Protein AF-A0A518BJ92-F1 (afdb_monomer)

Solvent-accessible surface area (backbone atoms only — not comparable to full-atom values): 14237 Å² total; per-residue (Å²): 137,79,74,89,70,70,73,64,66,71,54,59,77,59,56,62,75,70,65,82,46,75,52,49,35,66,37,44,8,54,35,53,33,37,64,35,43,52,36,19,54,52,17,38,69,71,72,42,87,87,66,78,50,65,40,47,53,65,71,42,55,83,40,56,87,47,55,97,45,33,69,60,51,52,53,52,46,46,53,51,50,33,53,54,17,47,53,53,30,32,76,74,60,76,56,58,63,70,60,50,51,49,31,53,51,52,2,51,54,43,21,69,46,46,59,61,50,49,48,53,55,34,46,77,72,76,40,76,79,63,91,67,65,66,54,72,77,46,77,89,51,83,74,50,72,45,55,39,24,34,44,18,8,36,29,26,33,39,37,49,45,29,53,63,41,36,21,48,51,42,24,52,52,43,24,48,54,40,36,71,74,69,44,56,65,68,59,17,47,55,54,9,50,55,50,9,43,54,48,20,7,48,52,51,22,42,58,51,19,26,90,67,25,48,92,75,76,40,88,42,41,81,89,47,71,64,56,38,51,51,34,28,53,51,28,41,56,42,42,52,39,28,76,75,40,10,58,18,24,30,17,38,14,44,7,47,33,44,33,38,39,60,76,60,68,34,73,72,65,77,64,57,134

Sequence (273 aa):
MTPLFSVLADDDEFEEEYDERPSASIALGLLATVPLLLCYEAAVGTAGSRSRNIAEVVLSAPFTILAPHEHLLRVLLWMAVAVAAAVAAHRRLGHLGPPLMRVGVEGAIGALVLGPALILAASLFGTAAPALPLNEWYPDRAPDLAAVGFLAGGGAYEELVFRLGGFSLVFLVVRHLISFFGAPLVAARWVAEVAATVGSAVLFAAFHFELATRWLGWRGDAFDAGRFFWYVLAGLLLCALFRWRGLGVAAWTHGLFNAAMILGAGPGVLRGH

Radius of gyration: 19.83 Å; Cα contacts (8 Å, |Δi|>4): 347; chains: 1; bounding box: 58×50×48 Å

Foldseek 3Di:
DPDPPPVPVVVVVVVVVQPPALLADQLLLLLLLLVLLVLQLVLCVVVDVPDDQLLRLVVLVVVVVVVVCSSVVSNVVSVVSNVVSCVVSCVVPVDNPVSSVVLLVLLLVLLVVLQVQLQVVQVVVVHGQDDDCLCVVPVPDQDDSSSLSNQLSSLLSLLCCLQVNQLVVQLVVQLVVCVVVPDDSVVSNVVSNVRSLQRSQLVQLLSQACVNCVVSVDHHDHDDPSSSVSSSSSSNSLNVCCSVRNNSSSSSSRSVNSSCVSNPVHVVVVVDD

Secondary structure (DSSP, 8-state):
---TTSSSTTTHHHHGGGSS-GGG-HHHHHHHHHHHHHHHHHHHHHH-TT---HHHHHHHGGGGGGGGGHHHHHHHHHHHHHHHHHHHHHHHHS-SHHHHHHHHHHHHHHHHHHHHHHHHHHHHTT-PPPPPTTTTTSTTSPPPHHHHHHHHHHHHHHIIIIIIIIIHHHHHHHHHHHHHTT--HHHHHHHHHHHHHHHHHHHHHHTTBHHHHGGGT---BPP-HHHHHHHHHHHHHHHHHHHHH-HHHHHHHHHHHHHHHHTT-SHHHHT--

Nearest PDB structures (foldseek):
  8j9j-assembly1_AN  TM=2.507E-01  e=3.687E-01  Euglena gracilis
  7vg4-assembly3_E  TM=2.612E-01  e=3.795E+00  Methylorubrum extorquens AM1

Structure (mmCIF, N/CA/C/O backbone):
data_AF-A0A518BJ92-F1
#
_entry.id   AF-A0A518BJ92-F1
#
loop_
_atom_site.group_PDB
_atom_site.id
_atom_site.type_symbol
_atom_site.label_atom_id
_atom_site.label_alt_id
_atom_site.label_comp_id
_atom_site.label_asym_id
_atom_site.label_entity_id
_atom_site.label_seq_id
_atom_site.pdbx_PDB_ins_code
_atom_site.Cartn_x
_atom_site.Cartn_y
_atom_site.Cartn_z
_atom_site.occupancy
_atom_site.B_iso_or_equiv
_atom_site.auth_seq_id
_atom_site.auth_comp_id
_atom_site.auth_asym_id
_atom_site.auth_atom_id
_atom_site.pdbx_PDB_model_num
ATOM 1 N N . MET A 1 1 ? -39.616 7.034 24.872 1.00 39.28 1 MET A N 1
ATOM 2 C CA . MET A 1 1 ? -38.402 7.830 24.601 1.00 39.28 1 MET A CA 1
ATOM 3 C C . MET A 1 1 ? -37.261 7.182 25.359 1.00 39.28 1 MET A C 1
ATOM 5 O O . MET A 1 1 ? -37.105 7.417 26.548 1.00 39.28 1 MET A O 1
ATOM 9 N N . THR A 1 2 ? -36.567 6.264 24.700 1.00 40.34 2 THR A N 1
ATOM 10 C CA . THR A 1 2 ? -35.408 5.539 25.239 1.00 40.34 2 THR A CA 1
ATOM 11 C C . THR A 1 2 ? -34.186 6.451 25.082 1.00 40.34 2 THR A C 1
ATOM 13 O O . THR A 1 2 ? -34.057 7.057 24.015 1.00 40.34 2 THR A O 1
ATOM 16 N N . PRO A 1 3 ? -33.342 6.652 26.107 1.00 44.97 3 PRO A N 1
ATOM 17 C CA . PRO A 1 3 ? -32.313 7.680 26.045 1.00 44.97 3 PRO A CA 1
ATOM 18 C C . PRO A 1 3 ? -31.209 7.274 25.065 1.00 44.97 3 PRO A C 1
ATOM 20 O O . PRO A 1 3 ? -30.649 6.186 25.147 1.00 44.97 3 PRO A O 1
ATOM 23 N N . LEU A 1 4 ? -30.878 8.203 24.168 1.00 43.22 4 LEU A N 1
ATOM 24 C CA . LEU A 1 4 ? -29.861 8.129 23.112 1.00 43.22 4 LEU A CA 1
ATOM 25 C C . LEU A 1 4 ? -28.408 7.972 23.630 1.00 43.22 4 LEU A C 1
ATOM 27 O O . LEU A 1 4 ? -27.468 8.062 22.851 1.00 43.22 4 LEU A O 1
ATOM 31 N N . PHE A 1 5 ? -28.215 7.781 24.938 1.00 38.47 5 PHE A N 1
ATOM 32 C CA . PHE A 1 5 ? -26.913 7.823 25.610 1.00 38.47 5 PHE A CA 1
ATOM 33 C C . PHE A 1 5 ? -26.282 6.447 25.865 1.00 38.47 5 PHE A C 1
ATOM 35 O O . PHE A 1 5 ? -25.119 6.397 26.242 1.00 38.47 5 PHE A O 1
ATOM 42 N N . SER A 1 6 ? -26.986 5.331 25.631 1.00 40.84 6 SER A N 1
ATOM 43 C CA . SER A 1 6 ? -26.416 3.988 25.857 1.00 40.84 6 SER A CA 1
ATOM 44 C C . SER A 1 6 ? -25.663 3.406 24.657 1.00 40.84 6 SER A C 1
ATOM 46 O O . SER A 1 6 ? -25.144 2.304 24.758 1.00 40.84 6 SER A O 1
ATOM 48 N N . VAL A 1 7 ? -25.628 4.101 23.515 1.00 45.03 7 VAL A N 1
ATOM 49 C CA . VAL A 1 7 ? -24.952 3.621 22.291 1.00 45.03 7 VAL A CA 1
ATOM 50 C C . VAL A 1 7 ? -23.464 3.994 22.274 1.00 45.03 7 VAL A C 1
ATOM 52 O O . VAL A 1 7 ? -22.703 3.396 21.530 1.00 45.03 7 VAL A O 1
ATOM 55 N N . LEU A 1 8 ? -23.036 4.947 23.108 1.00 43.22 8 LEU A N 1
ATOM 56 C CA . LEU A 1 8 ? -21.641 5.404 23.160 1.00 43.22 8 LEU A CA 1
ATOM 57 C C . LEU A 1 8 ? -20.779 4.638 24.174 1.00 43.22 8 LEU A C 1
ATOM 59 O O . LEU A 1 8 ? -19.566 4.671 24.058 1.00 43.22 8 LEU A O 1
ATOM 63 N N . ALA A 1 9 ? -21.382 3.949 25.147 1.00 42.03 9 ALA A N 1
ATOM 64 C CA . ALA A 1 9 ? -20.634 3.254 26.200 1.00 42.03 9 ALA A CA 1
ATOM 65 C C . ALA A 1 9 ? -20.077 1.884 25.761 1.00 42.03 9 ALA A C 1
ATOM 67 O O . ALA A 1 9 ? -19.136 1.393 26.366 1.00 42.03 9 ALA A O 1
ATOM 68 N N . ASP A 1 10 ? -20.639 1.289 24.705 1.00 43.78 10 ASP A N 1
ATOM 69 C CA . ASP A 1 10 ? -20.224 -0.021 24.168 1.00 43.78 10 ASP A CA 1
ATOM 70 C C . ASP A 1 10 ? -19.059 0.088 23.161 1.00 43.78 10 ASP A C 1
ATOM 72 O O . ASP A 1 10 ? -18.523 -0.923 22.707 1.00 43.78 10 ASP A O 1
ATOM 76 N N . ASP A 1 11 ? -18.685 1.311 22.767 1.00 48.84 11 ASP A N 1
ATOM 77 C CA . ASP A 1 11 ? -17.568 1.553 21.849 1.00 48.84 11 ASP A CA 1
ATOM 78 C C . ASP A 1 11 ? -16.213 1.620 22.589 1.00 48.84 11 ASP A C 1
ATOM 80 O O . ASP A 1 11 ? -15.203 1.232 22.004 1.00 48.84 11 ASP A O 1
ATOM 84 N N . ASP A 1 12 ? -16.190 2.002 23.873 1.00 43.94 12 ASP A N 1
ATOM 85 C CA . ASP A 1 12 ? -14.949 2.184 24.648 1.00 43.94 12 ASP A CA 1
ATOM 86 C C . ASP A 1 12 ? -14.273 0.849 25.038 1.00 43.94 12 ASP A C 1
ATOM 88 O O . ASP A 1 12 ? -13.051 0.738 24.954 1.00 43.94 12 ASP A O 1
ATOM 92 N N . GLU A 1 13 ? -15.031 -0.202 25.388 1.00 44.12 13 GLU A N 1
ATOM 93 C CA . GLU A 1 13 ? -14.448 -1.515 25.752 1.00 44.12 13 GLU A CA 1
ATOM 94 C C . GLU A 1 13 ? -13.808 -2.248 24.555 1.00 44.12 13 GLU A C 1
ATOM 96 O O . GLU A 1 13 ? -12.937 -3.097 24.736 1.00 44.12 13 GLU A O 1
ATOM 101 N N . PHE A 1 14 ? -14.197 -1.912 23.320 1.00 41.91 14 PHE A N 1
ATOM 102 C CA . PHE A 1 14 ? -13.639 -2.522 22.105 1.00 41.91 14 PHE A CA 1
ATOM 103 C C . PHE A 1 14 ? -12.438 -1.760 21.525 1.00 41.91 14 PHE A C 1
ATOM 105 O O . PHE A 1 14 ? -11.672 -2.343 20.750 1.00 41.91 14 PHE A O 1
ATOM 112 N N . GLU A 1 15 ? -12.260 -0.476 21.860 1.00 43.03 15 GLU A N 1
ATOM 113 C CA . GLU A 1 15 ? -11.091 0.294 21.414 1.00 43.03 15 GLU A CA 1
ATOM 114 C C . GLU A 1 15 ? -9.804 -0.121 22.149 1.00 43.03 15 GLU A C 1
ATOM 116 O O . GLU A 1 15 ? -8.730 -0.082 21.543 1.00 43.03 15 GLU A O 1
ATOM 121 N N . GLU A 1 16 ? -9.89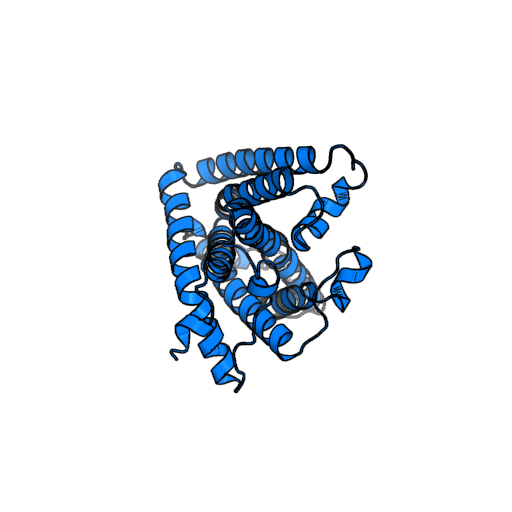5 -0.612 23.393 1.00 40.16 16 GLU A N 1
ATOM 122 C CA . GLU A 1 16 ? -8.720 -1.043 24.169 1.00 40.16 16 GLU A CA 1
ATOM 123 C C . GLU A 1 16 ? -8.029 -2.301 23.598 1.00 40.16 16 GLU A C 1
ATOM 125 O O . GLU A 1 16 ? -6.802 -2.397 23.637 1.00 40.16 16 GLU A O 1
ATOM 130 N N . GLU A 1 17 ? -8.759 -3.240 22.983 1.00 42.16 17 GLU A N 1
ATOM 131 C CA . GLU A 1 17 ? -8.177 -4.515 22.514 1.00 42.16 17 GLU A CA 1
ATOM 132 C C . GLU A 1 17 ? -7.362 -4.377 21.204 1.00 42.16 17 GLU A C 1
ATOM 134 O O . GLU A 1 17 ? -6.484 -5.195 20.906 1.00 42.16 17 GLU A O 1
ATOM 139 N N . TYR A 1 18 ? -7.591 -3.321 20.414 1.00 44.25 18 TYR A N 1
ATOM 140 C CA . TYR A 1 18 ? -6.876 -3.100 19.146 1.00 44.25 18 TYR A CA 1
ATOM 141 C C . TYR A 1 18 ? -5.523 -2.375 19.300 1.00 44.25 18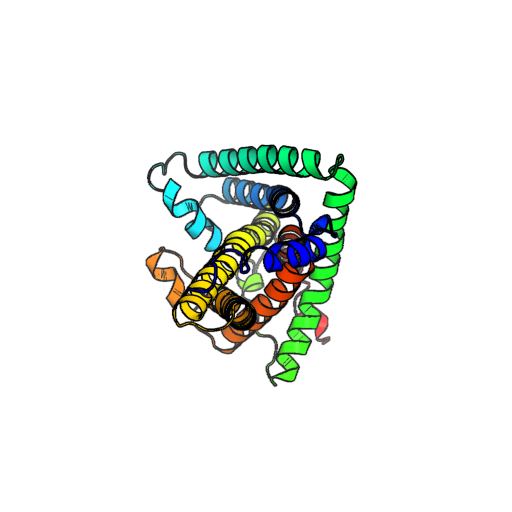 TYR A C 1
ATOM 143 O O . TYR A 1 18 ? -4.724 -2.399 18.355 1.00 44.25 18 TYR A O 1
ATOM 151 N N . ASP A 1 19 ? -5.233 -1.770 20.459 1.00 46.06 19 ASP A N 1
ATOM 152 C CA . ASP A 1 19 ? -4.092 -0.849 20.642 1.00 46.06 19 ASP A CA 1
ATOM 153 C C . ASP A 1 19 ? -2.845 -1.491 21.295 1.00 46.06 19 ASP A C 1
ATOM 155 O O . ASP A 1 19 ? -1.800 -0.854 21.431 1.00 46.06 19 ASP A O 1
ATOM 159 N N . GLU A 1 20 ? -2.869 -2.785 21.636 1.00 54.12 20 GLU A N 1
ATOM 160 C CA . GLU A 1 20 ? -1.730 -3.427 22.322 1.00 54.12 20 GLU A CA 1
ATOM 161 C C . GLU A 1 20 ? -0.520 -3.735 21.418 1.00 54.12 20 GLU A C 1
ATOM 163 O O . GLU A 1 20 ? 0.545 -4.146 21.894 1.00 54.12 20 GLU A O 1
ATOM 168 N N . ARG A 1 21 ? -0.638 -3.566 20.094 1.00 63.09 21 ARG A N 1
ATOM 169 C CA . ARG A 1 21 ? 0.442 -3.901 19.149 1.00 63.09 21 ARG A CA 1
ATOM 170 C C . ARG A 1 21 ? 1.054 -2.644 18.537 1.00 63.09 21 ARG A C 1
ATOM 172 O O . ARG A 1 21 ? 0.489 -2.100 17.589 1.00 63.09 21 ARG A O 1
ATOM 179 N N . PRO A 1 22 ? 2.283 -2.256 18.936 1.00 60.62 22 PRO A N 1
ATOM 180 C CA . PRO A 1 22 ? 2.960 -1.072 18.404 1.00 60.62 22 PRO A CA 1
ATOM 181 C C . PRO A 1 22 ? 3.025 -1.005 16.870 1.00 60.62 22 PRO A C 1
ATOM 183 O O . PRO A 1 22 ? 2.969 0.084 16.307 1.00 60.62 22 PRO A O 1
ATOM 186 N N . SER A 1 23 ? 3.117 -2.155 16.186 1.00 60.28 23 SER A N 1
ATOM 187 C CA . SER A 1 23 ? 3.183 -2.254 14.719 1.00 60.28 23 SER A CA 1
ATOM 188 C C . SER A 1 23 ? 1.883 -1.872 14.000 1.00 60.28 23 SER A C 1
ATOM 190 O O . SER A 1 23 ? 1.941 -1.472 12.839 1.00 60.28 23 SER A O 1
ATOM 192 N N . ALA A 1 24 ? 0.732 -1.965 14.674 1.00 70.44 24 ALA A N 1
ATOM 193 C CA . ALA A 1 24 ? -0.579 -1.652 14.103 1.00 70.44 24 ALA A CA 1
ATOM 194 C C . ALA A 1 24 ? -0.900 -0.145 14.115 1.00 70.44 24 ALA A C 1
ATOM 196 O O . ALA A 1 24 ? -1.856 0.290 13.475 1.00 70.44 24 ALA A O 1
ATOM 197 N N . SER A 1 25 ? -0.080 0.668 14.793 1.00 86.56 25 SER A N 1
ATOM 198 C CA . SER A 1 25 ? -0.243 2.122 14.831 1.00 86.56 25 SER A CA 1
ATOM 199 C C . SER A 1 25 ? -0.170 2.730 13.429 1.00 86.56 25 SER A C 1
ATOM 201 O O . SER A 1 25 ? 0.830 2.573 12.725 1.00 86.56 25 SER A O 1
ATOM 203 N N . ILE A 1 26 ? -1.195 3.500 13.045 1.00 90.44 26 ILE A N 1
ATOM 204 C CA . ILE A 1 26 ? -1.244 4.209 11.754 1.00 90.44 26 ILE A CA 1
ATOM 205 C C . ILE A 1 26 ? -0.032 5.137 11.596 1.00 90.44 26 ILE A C 1
ATOM 207 O O . ILE A 1 26 ? 0.573 5.178 10.528 1.00 90.44 26 ILE A O 1
ATOM 211 N N . ALA A 1 27 ? 0.363 5.845 12.660 1.00 94.56 27 ALA A N 1
ATOM 212 C CA . ALA A 1 27 ? 1.511 6.749 12.623 1.00 94.56 27 ALA A CA 1
ATOM 213 C C . ALA A 1 27 ? 2.824 5.990 12.382 1.00 94.56 27 ALA A C 1
ATOM 215 O O . ALA A 1 27 ? 3.609 6.380 11.521 1.00 94.56 27 ALA A O 1
ATOM 216 N N . LEU A 1 28 ? 3.049 4.878 13.092 1.00 95.50 28 LEU A N 1
ATOM 217 C CA . LEU A 1 28 ? 4.237 4.055 12.864 1.00 95.50 28 LEU A CA 1
ATOM 218 C C . LEU A 1 28 ? 4.216 3.426 11.463 1.00 95.50 28 LEU A C 1
ATOM 220 O O . LEU A 1 28 ? 5.242 3.413 10.789 1.00 95.50 28 LEU A O 1
ATOM 224 N N . GLY A 1 29 ? 3.053 2.946 11.017 1.00 96.06 29 GLY A N 1
ATOM 225 C CA . GLY A 1 29 ? 2.858 2.376 9.688 1.00 96.06 29 GLY A CA 1
ATOM 226 C C . GLY A 1 29 ? 3.194 3.370 8.580 1.00 96.06 29 GLY A C 1
ATOM 227 O O . GLY A 1 29 ? 4.017 3.060 7.724 1.00 96.06 29 GLY A O 1
ATOM 228 N N . LEU A 1 30 ? 2.633 4.582 8.639 1.00 97.12 30 LEU A N 1
ATOM 229 C CA . LEU A 1 30 ? 2.934 5.667 7.699 1.00 97.12 30 LEU A CA 1
ATOM 230 C C . LEU A 1 30 ? 4.423 6.012 7.707 1.00 97.12 30 LEU A C 1
ATOM 232 O O . LEU A 1 30 ? 5.044 6.035 6.646 1.00 97.12 30 LEU A O 1
ATOM 236 N N . LEU A 1 31 ? 5.020 6.200 8.888 1.00 97.81 31 LEU A N 1
ATOM 237 C CA . LEU A 1 31 ? 6.453 6.463 9.004 1.00 97.81 31 LEU A CA 1
ATOM 238 C C . LEU A 1 31 ? 7.291 5.353 8.353 1.00 97.81 31 LEU A C 1
ATOM 240 O O . LEU A 1 31 ? 8.241 5.643 7.630 1.00 97.81 31 LEU A O 1
ATOM 244 N N . ALA A 1 32 ? 6.924 4.091 8.577 1.00 97.75 32 ALA A N 1
ATOM 245 C CA . ALA A 1 32 ? 7.620 2.940 8.017 1.00 97.75 32 ALA A CA 1
ATOM 246 C C . ALA A 1 32 ? 7.481 2.829 6.488 1.00 97.75 32 ALA A C 1
ATOM 248 O O . ALA A 1 32 ? 8.359 2.240 5.861 1.00 97.75 32 ALA A O 1
ATOM 249 N N . THR A 1 33 ? 6.429 3.391 5.878 1.00 98.19 33 THR A N 1
ATOM 250 C CA . THR A 1 33 ? 6.282 3.432 4.408 1.00 98.19 33 THR A CA 1
ATOM 251 C C . THR A 1 33 ? 7.161 4.486 3.735 1.00 98.19 33 THR A C 1
ATOM 253 O O . THR A 1 33 ? 7.563 4.291 2.590 1.00 98.19 33 THR A O 1
ATOM 256 N N . VAL A 1 34 ? 7.515 5.574 4.433 1.00 98.00 34 VAL A N 1
ATOM 257 C CA . VAL A 1 34 ? 8.253 6.706 3.842 1.00 98.00 34 VAL A CA 1
ATOM 258 C C . VAL A 1 34 ? 9.560 6.287 3.159 1.00 98.00 34 VAL A C 1
ATOM 260 O O . VAL A 1 34 ? 9.779 6.737 2.036 1.00 98.00 34 VAL A O 1
ATOM 263 N N . PRO A 1 35 ? 10.429 5.438 3.746 1.00 97.94 35 PRO A N 1
ATOM 264 C CA . PRO A 1 35 ? 11.651 5.012 3.068 1.00 97.94 35 PRO A CA 1
ATOM 265 C C . PRO A 1 35 ? 11.390 4.381 1.694 1.00 97.94 35 PRO A C 1
ATOM 267 O O . PRO A 1 35 ? 12.091 4.700 0.739 1.00 97.94 35 PRO A O 1
ATOM 270 N N . LEU A 1 36 ? 10.346 3.553 1.570 1.00 98.12 36 LEU A N 1
ATOM 271 C CA . LEU A 1 36 ? 9.958 2.934 0.300 1.00 98.12 36 LEU A CA 1
ATOM 272 C C . LEU A 1 36 ? 9.456 3.985 -0.703 1.00 98.12 36 LEU A C 1
ATOM 274 O O . LEU A 1 36 ? 9.852 3.957 -1.867 1.00 98.12 36 LEU A O 1
ATOM 278 N N . LEU A 1 37 ? 8.651 4.952 -0.250 1.00 98.00 37 LEU A N 1
ATOM 279 C CA . LEU A 1 37 ? 8.170 6.059 -1.089 1.00 98.00 37 LEU A CA 1
ATOM 280 C C . LEU A 1 37 ? 9.331 6.926 -1.598 1.00 98.00 37 LEU A C 1
ATOM 282 O O . LEU A 1 37 ? 9.371 7.278 -2.774 1.00 98.00 37 LEU A O 1
ATOM 286 N N . LEU A 1 38 ? 10.316 7.227 -0.749 1.00 96.94 38 LEU A N 1
ATOM 287 C CA . LEU A 1 38 ? 11.505 7.984 -1.151 1.00 96.94 38 LEU A CA 1
ATOM 288 C C . LEU A 1 38 ? 12.393 7.191 -2.121 1.00 96.94 38 LEU A C 1
ATOM 290 O O . LEU A 1 38 ? 12.928 7.780 -3.060 1.00 96.94 38 LEU A O 1
ATOM 294 N N . CYS A 1 39 ? 12.512 5.869 -1.953 1.00 95.38 39 CYS A N 1
ATOM 295 C CA . CYS A 1 39 ? 13.172 5.005 -2.937 1.00 95.38 39 CYS A CA 1
ATOM 296 C C . CYS A 1 39 ? 12.475 5.064 -4.305 1.00 95.38 39 CYS A C 1
ATOM 298 O O . CYS A 1 39 ? 13.159 5.153 -5.326 1.00 95.38 39 CYS A O 1
ATOM 300 N N . TYR A 1 40 ? 11.139 5.078 -4.332 1.00 95.88 40 TYR A N 1
ATOM 301 C CA . TYR A 1 40 ? 10.376 5.267 -5.567 1.00 95.88 40 TYR A CA 1
ATOM 302 C C . TYR A 1 40 ? 10.638 6.639 -6.199 1.00 95.88 40 TYR A C 1
ATOM 304 O O . TYR A 1 40 ? 10.964 6.713 -7.382 1.00 95.88 40 TYR A O 1
ATOM 312 N N . GLU A 1 41 ? 10.554 7.730 -5.430 1.00 95.06 41 GLU A N 1
ATOM 313 C CA . GLU A 1 41 ? 10.770 9.081 -5.972 1.00 95.06 41 GLU A CA 1
ATOM 314 C C . GLU A 1 41 ? 12.200 9.282 -6.492 1.00 95.06 41 GLU A C 1
ATOM 316 O O . GLU A 1 41 ? 12.401 9.964 -7.502 1.00 95.06 41 GLU A O 1
ATOM 321 N N . ALA A 1 42 ? 13.192 8.665 -5.843 1.00 93.69 42 ALA A N 1
ATOM 322 C CA . ALA A 1 42 ? 14.571 8.647 -6.321 1.00 93.69 42 ALA A CA 1
ATOM 323 C C . ALA A 1 42 ? 14.712 7.852 -7.633 1.00 93.69 42 ALA A C 1
ATOM 325 O O . ALA A 1 42 ? 15.400 8.292 -8.558 1.00 93.69 42 ALA A O 1
ATOM 326 N N . ALA A 1 43 ? 14.030 6.708 -7.752 1.00 92.38 43 ALA A N 1
ATOM 327 C CA . ALA A 1 43 ? 14.018 5.912 -8.976 1.00 92.38 43 ALA A CA 1
ATOM 328 C C . ALA A 1 43 ?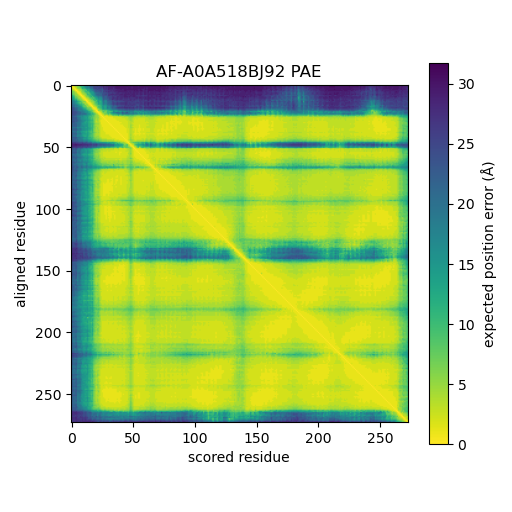 13.342 6.651 -10.145 1.00 92.38 43 ALA A C 1
ATOM 330 O O . ALA A 1 43 ? 13.892 6.701 -11.244 1.00 92.38 43 ALA A O 1
ATOM 331 N N . VAL A 1 44 ? 12.202 7.305 -9.908 1.00 90.38 44 VAL A N 1
ATOM 332 C CA . VAL A 1 44 ? 11.517 8.128 -10.922 1.00 90.38 44 VAL A CA 1
ATOM 333 C C . VAL A 1 44 ? 12.377 9.324 -11.343 1.00 90.38 44 VAL A C 1
ATOM 335 O O . VAL A 1 44 ? 12.444 9.651 -12.530 1.00 90.38 44 VAL A O 1
ATOM 338 N N . GLY A 1 45 ? 13.077 9.951 -10.392 1.00 88.06 45 GLY A N 1
ATOM 339 C CA . GLY A 1 45 ? 13.983 11.067 -10.670 1.00 88.06 45 GLY A CA 1
ATOM 340 C C . GLY A 1 45 ? 15.176 10.690 -11.557 1.00 88.06 45 GLY A C 1
ATOM 341 O O . GLY A 1 45 ? 15.639 11.524 -12.331 1.00 88.06 45 GLY A O 1
ATOM 342 N N . THR A 1 46 ? 15.653 9.441 -11.485 1.00 85.25 46 THR A N 1
ATOM 343 C CA . THR A 1 46 ? 16.794 8.958 -12.287 1.00 85.25 46 THR A CA 1
ATOM 344 C C . THR A 1 46 ? 16.382 8.350 -13.629 1.00 85.25 46 THR A C 1
ATOM 346 O O . THR A 1 46 ? 17.070 8.566 -14.625 1.00 85.25 46 THR A O 1
ATOM 349 N N . ALA A 1 47 ? 15.256 7.632 -13.692 1.00 70.00 47 ALA A N 1
ATOM 350 C CA . ALA A 1 47 ? 14.778 6.968 -14.910 1.00 70.00 47 ALA A CA 1
ATOM 351 C C . ALA A 1 47 ? 14.137 7.926 -15.938 1.00 70.00 47 ALA A C 1
ATOM 353 O O . ALA A 1 47 ? 13.908 7.546 -17.091 1.00 70.00 47 ALA A O 1
ATOM 354 N N . GLY A 1 48 ? 13.844 9.168 -15.537 1.00 59.06 48 GLY A N 1
ATOM 355 C CA . GLY A 1 48 ? 13.016 10.090 -16.309 1.00 59.06 48 GLY A CA 1
ATOM 356 C C . GLY A 1 48 ? 11.536 9.690 -16.249 1.00 59.06 48 GLY A C 1
ATOM 357 O O . GLY A 1 48 ? 11.187 8.529 -16.060 1.00 59.06 48 GLY A O 1
ATOM 358 N N . SER A 1 49 ? 10.636 10.658 -16.422 1.00 54.81 49 SER A N 1
ATOM 359 C CA . SER A 1 49 ? 9.187 10.561 -16.149 1.00 54.81 49 SER A CA 1
ATOM 360 C C . SER A 1 49 ? 8.374 9.533 -16.966 1.00 54.81 49 SER A C 1
ATOM 362 O O . SER A 1 49 ? 7.144 9.588 -16.956 1.00 54.81 49 SER A O 1
ATOM 364 N N . ARG A 1 50 ? 9.007 8.613 -17.705 1.00 58.75 50 ARG A N 1
ATOM 365 C CA . ARG A 1 50 ? 8.327 7.713 -18.653 1.00 58.75 50 ARG A CA 1
ATOM 366 C C . ARG A 1 50 ? 7.616 6.524 -18.012 1.00 58.75 50 ARG A C 1
ATOM 368 O O . ARG A 1 50 ? 6.744 5.964 -18.667 1.00 58.75 50 ARG A O 1
ATOM 375 N N . SER A 1 51 ? 7.951 6.147 -16.779 1.00 74.94 51 SER A N 1
ATOM 376 C CA . SER A 1 51 ? 7.248 5.082 -16.057 1.00 74.94 51 SER A CA 1
ATOM 377 C C . SER A 1 51 ? 6.795 5.582 -14.694 1.00 74.94 51 SER A C 1
ATOM 379 O O . SER A 1 51 ? 7.590 6.120 -13.925 1.00 74.94 51 SER A O 1
ATOM 381 N N . ARG A 1 52 ? 5.499 5.433 -14.421 1.00 87.38 52 ARG A N 1
ATOM 382 C CA . ARG A 1 52 ? 4.861 5.794 -13.155 1.00 87.38 52 ARG A CA 1
ATOM 383 C C . ARG A 1 52 ? 3.991 4.634 -12.707 1.00 87.38 52 ARG A C 1
ATOM 385 O O . ARG A 1 52 ? 3.323 4.006 -13.527 1.00 87.38 52 ARG A O 1
ATOM 392 N N . ASN A 1 53 ? 3.995 4.357 -11.415 1.00 91.69 53 ASN A N 1
ATOM 393 C CA . ASN A 1 53 ? 3.048 3.468 -10.776 1.00 91.69 53 ASN A CA 1
ATOM 394 C C . ASN A 1 53 ? 1.657 4.126 -10.759 1.00 91.69 53 ASN A C 1
ATOM 396 O O . ASN A 1 53 ? 1.525 5.321 -10.494 1.00 91.69 53 ASN A O 1
ATOM 400 N N . ILE A 1 54 ? 0.607 3.355 -11.039 1.00 92.88 54 ILE A N 1
ATOM 401 C CA . ILE A 1 54 ? -0.756 3.891 -11.116 1.00 92.88 54 ILE A CA 1
ATOM 402 C C . ILE A 1 54 ? -1.260 4.432 -9.774 1.00 92.88 54 ILE A C 1
ATOM 404 O O . ILE A 1 54 ? -1.940 5.456 -9.746 1.00 92.88 54 ILE A O 1
ATOM 408 N N . ALA A 1 55 ? -0.909 3.796 -8.655 1.00 95.69 55 ALA A N 1
ATOM 409 C CA . ALA A 1 55 ? -1.296 4.280 -7.336 1.00 95.69 55 ALA A CA 1
ATOM 410 C C . ALA A 1 55 ? -0.616 5.619 -7.015 1.00 95.69 55 ALA A C 1
ATOM 412 O O . ALA A 1 55 ? -1.227 6.494 -6.402 1.00 95.69 55 ALA A O 1
ATOM 413 N N . GLU A 1 56 ? 0.604 5.827 -7.510 1.00 94.62 56 GLU A N 1
ATOM 414 C CA . GLU A 1 56 ? 1.250 7.134 -7.444 1.00 94.62 56 GLU A CA 1
ATOM 415 C C . GLU A 1 56 ? 0.502 8.188 -8.266 1.00 94.62 56 GLU A C 1
ATOM 417 O O . GLU A 1 56 ? 0.205 9.253 -7.731 1.00 94.62 56 GLU A O 1
ATOM 422 N N . VAL A 1 57 ? 0.104 7.877 -9.505 1.00 93.38 57 VAL A N 1
ATOM 423 C CA . VAL A 1 57 ? -0.709 8.783 -10.345 1.00 93.38 57 VAL A CA 1
ATOM 424 C C . VAL A 1 57 ? -2.030 9.157 -9.661 1.00 93.38 57 VAL A C 1
ATOM 426 O O . VAL A 1 57 ? -2.449 10.313 -9.707 1.00 93.38 57 VAL A O 1
ATOM 429 N N . VAL A 1 58 ? -2.682 8.200 -8.993 1.00 94.38 58 VAL A N 1
ATOM 430 C CA . VAL A 1 58 ? -3.919 8.450 -8.236 1.00 94.38 58 VAL A CA 1
ATOM 431 C C . VAL A 1 58 ? -3.675 9.427 -7.083 1.00 94.38 58 VAL A C 1
ATOM 433 O O . VAL A 1 58 ? -4.431 10.387 -6.934 1.00 94.38 58 VAL A O 1
ATOM 436 N N . LEU A 1 59 ? -2.623 9.219 -6.282 1.00 94.19 59 LEU A N 1
ATOM 437 C CA . LEU A 1 59 ? -2.309 10.111 -5.157 1.00 94.19 59 LEU A CA 1
ATOM 438 C C . LEU A 1 59 ? -1.800 11.479 -5.608 1.00 94.19 59 LEU A C 1
ATOM 440 O O . LEU A 1 59 ? -2.006 12.469 -4.905 1.00 94.19 59 LEU A O 1
ATOM 444 N N . SER A 1 60 ? -1.137 11.551 -6.760 1.00 92.38 60 SER A N 1
ATOM 445 C CA . SER A 1 60 ? -0.557 12.790 -7.262 1.00 92.38 60 SER A CA 1
ATOM 446 C C . SER A 1 60 ? -1.517 13.625 -8.104 1.00 92.38 60 SER A C 1
ATOM 448 O O . SER A 1 60 ? -1.197 14.777 -8.404 1.00 92.38 60 SER A O 1
ATOM 450 N N . ALA A 1 61 ? -2.696 13.098 -8.453 1.00 91.19 61 ALA A N 1
ATOM 451 C CA . ALA A 1 61 ? -3.694 13.798 -9.257 1.00 91.19 61 ALA A CA 1
ATOM 452 C C . ALA A 1 61 ? -3.960 15.252 -8.792 1.00 91.19 61 ALA A C 1
ATOM 454 O O . ALA A 1 61 ? -3.978 16.138 -9.653 1.00 91.19 61 ALA A O 1
ATOM 455 N N . PRO A 1 62 ? -4.058 15.570 -7.480 1.00 88.62 62 PRO A N 1
ATOM 456 C CA . PRO A 1 62 ? -4.221 16.952 -7.016 1.00 88.62 62 PRO A CA 1
ATOM 457 C C . PRO A 1 62 ? -3.035 17.880 -7.338 1.00 88.62 62 PRO A C 1
ATOM 459 O O . PRO A 1 62 ? -3.218 19.088 -7.474 1.00 88.62 62 PRO A O 1
ATOM 462 N N . PHE A 1 63 ? -1.821 17.339 -7.477 1.00 88.12 63 PHE A N 1
ATOM 463 C CA . PHE A 1 63 ? -0.598 18.105 -7.746 1.00 88.12 63 PHE A CA 1
ATOM 464 C C . PHE A 1 63 ? -0.363 18.374 -9.234 1.00 88.12 63 PHE A C 1
ATOM 466 O O . PHE A 1 63 ? 0.501 19.181 -9.572 1.00 88.12 63 PHE A O 1
ATOM 473 N N . THR A 1 64 ? -1.144 17.762 -10.128 1.00 85.81 64 THR A N 1
ATOM 474 C CA . THR A 1 64 ? -1.000 17.946 -11.584 1.00 85.81 64 THR A CA 1
ATOM 475 C C . THR A 1 64 ? -1.213 19.396 -12.033 1.00 85.81 64 THR A C 1
ATOM 477 O O . THR A 1 64 ? -0.620 19.832 -13.016 1.00 85.81 64 THR A O 1
ATOM 480 N N . ILE A 1 65 ? -1.974 20.189 -11.271 1.00 87.81 65 ILE A N 1
ATOM 481 C CA . ILE A 1 65 ? -2.158 21.636 -11.493 1.00 87.81 65 ILE A CA 1
ATOM 482 C C . ILE A 1 65 ? -0.824 22.400 -11.359 1.00 87.81 65 ILE A C 1
ATOM 484 O O . ILE A 1 65 ? -0.648 23.470 -11.938 1.00 87.81 65 ILE A O 1
ATOM 488 N N . LEU A 1 66 ? 0.144 21.831 -10.636 1.00 89.19 66 LEU A N 1
ATOM 489 C CA . LEU A 1 66 ? 1.470 22.390 -10.367 1.00 89.19 66 LEU A CA 1
ATOM 490 C C . LEU A 1 66 ? 2.570 21.623 -11.126 1.00 89.19 66 LEU A C 1
ATOM 492 O O . LEU A 1 66 ? 3.692 21.505 -10.634 1.00 89.19 66 LEU A O 1
ATOM 496 N N . ALA A 1 67 ? 2.247 21.102 -12.317 1.00 80.38 67 ALA A N 1
ATOM 497 C CA . ALA A 1 67 ? 3.035 20.125 -13.079 1.00 80.38 67 ALA A CA 1
ATOM 498 C C . ALA A 1 67 ? 4.566 20.337 -13.123 1.00 80.38 67 ALA A C 1
ATOM 500 O O . ALA A 1 67 ? 5.284 19.351 -12.949 1.00 80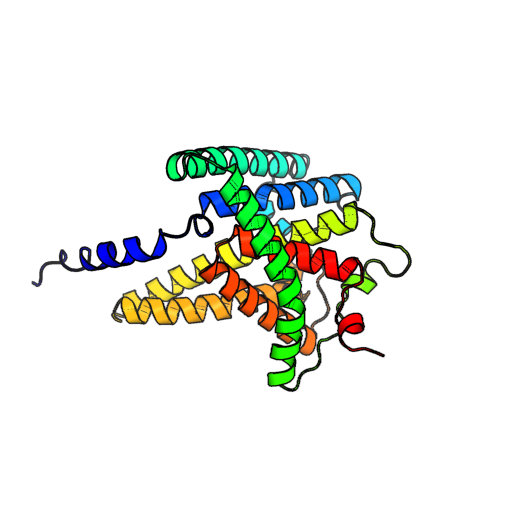.38 67 ALA A O 1
ATOM 501 N N . PRO A 1 68 ? 5.121 21.559 -13.289 1.00 86.75 68 PRO A N 1
ATOM 502 C CA . PRO A 1 68 ? 6.578 21.737 -13.298 1.00 86.75 68 PRO A CA 1
ATOM 503 C C . PRO A 1 68 ? 7.263 21.354 -11.977 1.00 86.75 68 PRO A C 1
ATOM 505 O O . PRO A 1 68 ? 8.463 21.093 -11.950 1.00 86.75 68 PRO A O 1
ATOM 508 N N . HIS A 1 69 ? 6.511 21.335 -10.877 1.00 90.00 69 HIS A N 1
ATOM 509 C CA . HIS A 1 69 ? 7.005 21.107 -9.522 1.00 90.00 69 HIS A CA 1
ATOM 510 C C . HIS A 1 69 ? 6.420 19.842 -8.882 1.00 90.00 69 HIS A C 1
ATOM 512 O O . HIS A 1 69 ? 6.674 19.599 -7.706 1.00 90.00 69 HIS A O 1
ATOM 518 N N . GLU A 1 70 ? 5.669 19.024 -9.629 1.00 90.19 70 GLU A N 1
ATOM 519 C CA . GLU A 1 70 ? 4.932 17.868 -9.095 1.00 90.19 70 GLU A CA 1
ATOM 520 C C . GLU A 1 70 ? 5.840 16.907 -8.308 1.00 90.19 70 GLU A C 1
ATOM 522 O O . GLU A 1 70 ? 5.546 16.572 -7.163 1.00 90.19 70 GLU A O 1
ATOM 527 N N . HIS A 1 71 ? 6.983 16.516 -8.886 1.00 91.06 71 HIS A N 1
ATOM 528 C CA . HIS A 1 71 ? 7.944 15.608 -8.241 1.00 91.06 71 HIS A CA 1
ATOM 529 C C . HIS A 1 71 ? 8.5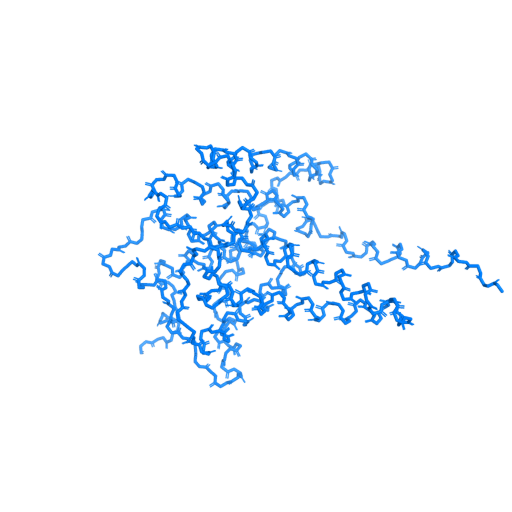10 16.190 -6.941 1.00 91.06 71 HIS A C 1
ATOM 531 O O . HIS A 1 71 ? 8.474 15.530 -5.903 1.00 91.06 71 HIS A O 1
ATOM 537 N N . LEU A 1 72 ? 8.949 17.453 -6.966 1.00 91.75 72 LEU A N 1
ATOM 538 C CA . LEU A 1 72 ? 9.450 18.137 -5.774 1.00 91.75 72 LEU A CA 1
ATOM 539 C C . LEU A 1 72 ? 8.370 18.217 -4.686 1.00 91.75 72 LEU A C 1
ATOM 541 O O . LEU A 1 72 ? 8.658 17.955 -3.521 1.00 91.75 72 LEU A O 1
ATOM 545 N N . LEU A 1 73 ? 7.128 18.537 -5.055 1.00 93.19 73 LEU A N 1
ATOM 546 C CA . LEU A 1 73 ? 6.005 18.614 -4.119 1.00 93.19 73 LEU A CA 1
ATOM 547 C C . LEU A 1 73 ? 5.709 17.263 -3.463 1.00 93.19 73 LEU A C 1
ATOM 549 O O . LEU A 1 73 ? 5.486 17.231 -2.255 1.00 93.19 73 LEU A O 1
ATOM 553 N N . ARG A 1 74 ? 5.766 16.151 -4.208 1.00 93.50 74 ARG A N 1
ATOM 554 C CA . ARG A 1 74 ? 5.606 14.806 -3.627 1.00 93.50 74 ARG A CA 1
ATOM 555 C C . ARG A 1 74 ? 6.732 14.456 -2.659 1.00 93.50 74 ARG A C 1
ATOM 557 O O . ARG A 1 74 ? 6.459 13.968 -1.566 1.00 93.50 74 ARG A O 1
ATOM 564 N N . VAL A 1 75 ? 7.985 14.749 -3.012 1.00 94.69 75 VAL A N 1
ATOM 565 C CA . VAL A 1 75 ? 9.124 14.527 -2.104 1.00 94.69 75 VAL A CA 1
ATOM 566 C C . VAL A 1 75 ? 8.947 15.340 -0.819 1.00 94.69 75 VAL A C 1
ATOM 568 O O . VAL A 1 75 ? 9.059 14.791 0.276 1.00 94.69 75 VAL A O 1
ATOM 571 N N . LEU A 1 76 ? 8.609 16.628 -0.933 1.00 95.62 76 LEU A N 1
ATOM 572 C CA . LEU A 1 76 ? 8.360 17.490 0.225 1.00 95.62 76 LEU A CA 1
ATOM 573 C C . LEU A 1 76 ? 7.174 17.003 1.067 1.00 95.62 76 LEU A C 1
ATOM 575 O O . LEU A 1 76 ? 7.260 17.019 2.296 1.00 95.62 76 LEU A O 1
ATOM 579 N N . LEU A 1 77 ? 6.101 16.525 0.430 1.00 95.69 77 LEU A N 1
ATOM 580 C CA . LEU A 1 77 ? 4.963 15.914 1.112 1.00 95.69 77 LEU A CA 1
ATOM 581 C C . LEU A 1 77 ? 5.405 14.705 1.938 1.00 95.69 77 LEU A C 1
ATOM 583 O O . LEU A 1 77 ? 5.085 14.640 3.123 1.00 95.69 77 LEU A O 1
ATOM 587 N N . TRP A 1 78 ? 6.162 13.772 1.358 1.00 96.75 78 TRP A N 1
ATOM 588 C CA . TRP A 1 78 ? 6.600 12.583 2.090 1.00 96.75 78 TRP A CA 1
ATOM 589 C C . TRP A 1 78 ? 7.570 12.907 3.216 1.00 96.75 78 TRP A C 1
ATOM 591 O O . TRP A 1 78 ? 7.474 12.298 4.280 1.00 96.75 78 TRP A O 1
ATOM 601 N N . MET A 1 79 ? 8.420 13.920 3.049 1.00 97.31 79 MET A N 1
ATOM 602 C CA . MET A 1 79 ? 9.241 14.439 4.144 1.00 97.31 79 MET A CA 1
ATOM 603 C C . MET A 1 79 ? 8.381 15.030 5.271 1.00 97.31 79 MET A C 1
ATOM 605 O O . MET A 1 79 ? 8.629 14.750 6.444 1.00 97.31 79 MET A O 1
ATOM 609 N N . ALA A 1 80 ? 7.338 15.797 4.940 1.00 97.56 80 ALA A N 1
ATOM 610 C CA . ALA A 1 80 ? 6.414 16.347 5.932 1.00 97.56 80 ALA A CA 1
ATOM 611 C C . ALA A 1 80 ? 5.626 15.244 6.661 1.00 97.56 80 ALA A C 1
ATOM 613 O O . ALA A 1 80 ? 5.531 15.266 7.891 1.00 97.56 80 ALA A O 1
ATOM 614 N N . VAL A 1 81 ? 5.123 14.246 5.926 1.00 96.56 81 VAL A N 1
ATOM 615 C CA . VAL A 1 81 ? 4.456 13.060 6.488 1.00 96.56 81 VAL A CA 1
ATOM 616 C C . VAL A 1 81 ? 5.407 12.296 7.405 1.00 96.56 81 VAL A C 1
ATOM 618 O O . VAL A 1 81 ? 5.001 11.923 8.501 1.00 96.56 81 VAL A O 1
ATOM 621 N N . ALA A 1 82 ? 6.674 12.121 7.020 1.00 97.19 82 ALA A N 1
ATOM 622 C CA . ALA A 1 82 ? 7.680 11.457 7.847 1.00 97.19 82 ALA A CA 1
ATOM 623 C C . ALA A 1 82 ? 7.865 12.159 9.191 1.00 97.19 82 ALA A C 1
ATOM 625 O O . ALA A 1 82 ? 7.817 11.515 10.237 1.00 97.19 82 ALA A O 1
ATOM 626 N N . VAL A 1 83 ? 8.032 13.484 9.178 1.00 98.00 83 VAL A N 1
ATOM 627 C CA . VAL A 1 83 ? 8.202 14.271 10.405 1.00 98.00 83 VAL A CA 1
ATOM 628 C C . VAL A 1 83 ? 6.948 14.183 11.275 1.00 98.00 83 VAL A C 1
ATOM 630 O O . VAL A 1 83 ? 7.051 13.882 12.465 1.00 98.00 83 VAL A O 1
ATOM 633 N N . ALA A 1 84 ? 5.762 14.386 10.696 1.00 97.75 84 ALA A N 1
ATOM 634 C CA . ALA A 1 84 ? 4.502 14.322 11.434 1.00 97.75 84 ALA A CA 1
ATOM 635 C C . ALA A 1 84 ? 4.265 12.931 12.050 1.00 97.75 84 ALA A C 1
ATOM 637 O O . ALA A 1 84 ? 3.946 12.818 13.237 1.00 97.75 84 ALA A O 1
ATOM 638 N N . ALA A 1 85 ? 4.480 11.874 11.267 1.00 96.62 85 ALA A N 1
ATOM 639 C CA . ALA A 1 85 ? 4.329 10.491 11.695 1.00 96.62 85 ALA A CA 1
ATOM 640 C C . ALA A 1 85 ? 5.375 10.094 12.750 1.00 96.62 85 ALA A C 1
ATOM 642 O O . ALA A 1 85 ? 5.026 9.430 13.723 1.00 96.62 85 ALA A O 1
ATOM 643 N N . ALA A 1 86 ? 6.625 10.556 12.626 1.00 96.62 86 ALA A N 1
ATOM 644 C CA . ALA A 1 86 ? 7.671 10.352 13.627 1.00 96.62 86 ALA A CA 1
ATOM 645 C C . ALA A 1 86 ? 7.341 11.030 14.955 1.00 96.62 86 ALA A C 1
ATOM 647 O O . ALA A 1 86 ? 7.450 10.393 16.001 1.00 96.62 86 ALA A O 1
ATOM 648 N N . VAL A 1 87 ? 6.880 12.284 14.931 1.00 96.94 87 VAL A N 1
ATOM 649 C CA . VAL A 1 87 ? 6.449 12.991 16.146 1.00 96.94 87 VAL A CA 1
ATOM 650 C C . VAL A 1 87 ? 5.265 12.272 16.793 1.00 96.94 87 VAL A C 1
ATOM 652 O O . VAL A 1 87 ? 5.281 12.037 18.001 1.00 96.94 87 VAL A O 1
ATOM 655 N N . ALA A 1 88 ? 4.257 11.879 16.009 1.00 95.44 88 ALA A N 1
ATOM 656 C CA . ALA A 1 88 ? 3.084 11.172 16.518 1.00 95.44 88 ALA A CA 1
ATOM 657 C C . ALA A 1 88 ? 3.439 9.793 17.103 1.00 95.44 88 ALA A C 1
ATOM 659 O O . ALA A 1 88 ? 3.012 9.466 18.211 1.00 95.44 88 ALA A O 1
ATOM 660 N N . ALA A 1 89 ? 4.258 9.006 16.402 1.00 93.56 89 ALA A N 1
ATOM 661 C CA . ALA A 1 89 ? 4.706 7.698 16.868 1.00 93.56 89 ALA A CA 1
ATOM 662 C C . ALA A 1 89 ? 5.616 7.816 18.100 1.00 93.56 89 ALA A C 1
ATOM 664 O O . ALA A 1 89 ? 5.472 7.038 19.037 1.00 93.56 89 ALA A O 1
ATOM 665 N N . HIS A 1 90 ? 6.502 8.814 18.153 1.00 94.06 90 HIS A N 1
ATOM 666 C CA . HIS A 1 90 ? 7.395 9.021 19.293 1.00 94.06 90 HIS A CA 1
ATOM 667 C C . HIS A 1 90 ? 6.625 9.443 20.545 1.00 94.06 90 HIS A C 1
ATOM 669 O O . HIS A 1 90 ? 6.907 8.936 21.626 1.00 94.06 90 HIS A O 1
ATOM 675 N N . ARG A 1 91 ? 5.604 10.298 20.403 1.00 93.25 91 ARG A N 1
ATOM 676 C CA . ARG A 1 91 ? 4.718 10.675 21.517 1.00 93.25 91 ARG A CA 1
ATOM 677 C C . ARG A 1 91 ? 3.963 9.487 22.114 1.00 93.25 91 ARG A C 1
ATOM 679 O O . ARG A 1 91 ? 3.669 9.521 23.301 1.00 93.25 91 ARG A O 1
ATOM 686 N N . ARG A 1 92 ? 3.651 8.464 21.311 1.00 89.81 92 ARG A N 1
ATOM 687 C CA . ARG A 1 92 ? 2.959 7.250 21.776 1.00 89.81 92 ARG A CA 1
ATOM 688 C C . ARG A 1 92 ? 3.913 6.180 22.309 1.00 89.81 92 ARG A C 1
ATOM 690 O O . ARG A 1 92 ? 3.619 5.559 23.317 1.00 89.81 92 ARG A O 1
ATOM 697 N N . LEU A 1 93 ? 5.037 5.951 21.629 1.00 89.19 93 LEU A N 1
ATOM 698 C CA . LEU A 1 93 ? 5.925 4.809 21.889 1.00 89.19 93 LEU A CA 1
ATOM 699 C C . LEU A 1 93 ? 7.175 5.165 22.706 1.00 89.19 93 LEU A C 1
ATOM 701 O O . LEU A 1 93 ? 7.884 4.267 23.148 1.00 89.19 93 LEU A O 1
ATOM 705 N N . GLY A 1 94 ? 7.530 6.446 22.832 1.00 91.38 94 GLY A N 1
ATOM 706 C CA . GLY A 1 94 ? 8.769 6.913 23.473 1.00 91.38 94 GLY A CA 1
ATOM 707 C C . GLY A 1 94 ? 10.060 6.608 22.694 1.00 91.38 94 GLY A C 1
ATOM 708 O O . GLY A 1 94 ? 11.056 7.309 22.845 1.00 91.38 94 GLY A O 1
ATOM 709 N N . HIS A 1 95 ? 10.062 5.616 21.801 1.00 91.12 95 HIS A N 1
ATOM 710 C CA . HIS A 1 95 ? 11.190 5.269 20.934 1.00 91.12 95 HIS A CA 1
ATOM 711 C C . HIS A 1 95 ? 10.716 4.762 19.565 1.00 91.12 95 HIS A C 1
ATOM 713 O O . HIS A 1 95 ? 9.683 4.104 19.450 1.00 91.12 95 HIS A O 1
ATOM 719 N N . LEU A 1 96 ? 11.497 5.016 18.512 1.00 92.81 96 LEU A N 1
ATOM 720 C CA . LEU A 1 96 ? 11.126 4.636 17.139 1.00 92.81 96 LEU A CA 1
ATOM 721 C C . LEU A 1 96 ? 11.938 3.464 16.575 1.00 92.81 96 LEU A C 1
ATOM 723 O O . LEU A 1 96 ? 11.423 2.716 15.752 1.00 92.81 96 LEU A O 1
ATOM 727 N N . GLY A 1 97 ? 13.179 3.271 17.035 1.00 93.56 97 GLY A N 1
ATOM 728 C CA . GLY A 1 97 ? 14.113 2.295 16.461 1.00 93.56 97 GLY A CA 1
ATOM 729 C C . GLY A 1 97 ? 13.595 0.850 16.478 1.00 93.56 97 GLY A C 1
ATOM 730 O O . GLY A 1 97 ? 13.348 0.297 15.405 1.00 93.56 97 GLY A O 1
ATOM 731 N N . PRO A 1 98 ? 13.388 0.231 17.659 1.00 94.12 98 PRO A N 1
ATOM 732 C CA . PRO A 1 98 ? 12.941 -1.160 17.730 1.00 94.12 98 PRO A CA 1
ATOM 733 C C . PRO A 1 98 ? 11.597 -1.427 17.021 1.00 94.12 98 PRO A C 1
ATOM 735 O O . PRO A 1 98 ? 11.520 -2.409 16.280 1.00 94.12 98 PRO A O 1
ATOM 738 N N . PRO A 1 99 ? 10.558 -0.570 17.150 1.00 93.88 99 PRO A N 1
ATOM 739 C CA . PRO A 1 99 ? 9.307 -0.748 16.411 1.00 93.88 99 PRO A CA 1
ATOM 740 C C . PRO A 1 99 ? 9.474 -0.688 14.887 1.00 93.88 99 PRO A C 1
ATOM 742 O O . PRO A 1 99 ? 8.937 -1.547 14.191 1.00 93.88 99 PRO A O 1
ATOM 745 N N . LEU A 1 100 ? 10.246 0.268 14.356 1.00 95.31 100 LEU A N 1
ATOM 746 C CA . LEU A 1 100 ? 10.504 0.363 12.912 1.00 95.31 100 LEU A CA 1
ATOM 747 C C . LEU A 1 100 ? 11.290 -0.844 12.389 1.00 95.31 100 LEU A C 1
ATOM 749 O O . LEU A 1 100 ? 10.945 -1.399 11.346 1.00 95.31 100 LEU A O 1
ATOM 753 N N . MET A 1 101 ? 12.307 -1.292 13.132 1.00 95.62 101 MET A N 1
ATOM 754 C CA . MET A 1 101 ? 13.071 -2.493 12.783 1.00 95.62 101 MET A CA 1
ATOM 755 C C . MET A 1 101 ? 12.161 -3.722 12.724 1.00 95.62 101 MET A C 1
ATOM 757 O O . MET A 1 101 ? 12.240 -4.506 11.780 1.00 95.62 101 MET A O 1
ATOM 761 N N . ARG A 1 102 ? 11.255 -3.868 13.698 1.00 95.62 102 ARG A N 1
ATOM 762 C CA . ARG A 1 102 ? 10.276 -4.957 13.721 1.00 95.62 102 ARG A CA 1
ATOM 763 C C . ARG A 1 102 ? 9.362 -4.927 12.497 1.00 95.62 102 ARG A C 1
ATOM 765 O O . ARG A 1 102 ? 9.143 -5.979 11.909 1.00 95.62 102 ARG A O 1
ATOM 772 N N . VAL A 1 103 ? 8.876 -3.751 12.090 1.00 96.81 103 VAL A N 1
ATOM 773 C CA . VAL A 1 103 ? 8.065 -3.608 10.868 1.00 96.81 103 VAL A CA 1
ATOM 774 C C . VAL A 1 103 ? 8.833 -4.094 9.635 1.00 96.81 103 VAL A C 1
ATOM 776 O O . VAL A 1 103 ? 8.285 -4.867 8.852 1.00 96.81 103 VAL A O 1
ATOM 779 N N . GLY A 1 104 ? 10.104 -3.707 9.492 1.00 96.62 104 GLY A N 1
ATOM 780 C CA . GLY A 1 104 ? 10.949 -4.159 8.382 1.00 96.62 104 GLY A CA 1
ATOM 781 C C . GLY A 1 104 ? 11.196 -5.673 8.387 1.00 96.62 104 GLY A C 1
ATOM 782 O O . GLY A 1 104 ? 11.064 -6.319 7.349 1.00 96.62 104 GLY A O 1
ATOM 783 N N . VAL A 1 105 ? 11.496 -6.259 9.552 1.00 97.75 105 VAL A N 1
ATOM 784 C CA . VAL A 1 105 ? 11.724 -7.710 9.700 1.00 97.75 105 VAL A CA 1
ATOM 785 C C . VAL A 1 105 ? 10.450 -8.509 9.424 1.00 97.75 105 VAL A C 1
ATOM 787 O O . VAL A 1 105 ? 10.487 -9.464 8.650 1.00 97.75 105 VAL A O 1
ATOM 790 N N . GLU A 1 106 ? 9.317 -8.121 10.015 1.00 97.62 106 GLU A N 1
ATOM 791 C CA . GLU A 1 106 ? 8.029 -8.774 9.748 1.00 97.62 106 GLU A CA 1
ATOM 792 C C . GLU A 1 106 ? 7.636 -8.631 8.272 1.00 97.62 106 GLU A C 1
ATOM 794 O O . GLU A 1 106 ? 7.175 -9.599 7.670 1.00 97.62 106 GLU A O 1
ATOM 799 N N . GLY A 1 107 ? 7.895 -7.466 7.671 1.00 97.94 107 GLY A N 1
ATOM 800 C CA . GLY A 1 107 ? 7.698 -7.224 6.246 1.00 97.94 107 GLY A CA 1
ATOM 801 C C . GLY A 1 107 ? 8.517 -8.174 5.368 1.00 97.94 107 GLY A C 1
ATOM 802 O O . GLY A 1 107 ? 7.965 -8.795 4.458 1.00 97.94 107 GLY A O 1
ATOM 803 N N . ALA A 1 108 ? 9.805 -8.348 5.674 1.00 97.88 108 ALA A N 1
ATOM 804 C CA . ALA A 1 108 ? 10.699 -9.257 4.955 1.00 97.88 108 ALA A CA 1
ATOM 805 C C . ALA A 1 108 ? 10.278 -10.728 5.082 1.00 97.88 108 ALA A C 1
ATOM 807 O O . ALA A 1 108 ? 10.247 -11.448 4.084 1.00 97.88 108 ALA A O 1
ATOM 808 N N . ILE A 1 109 ? 9.890 -11.167 6.284 1.00 97.88 109 ILE A N 1
ATOM 809 C CA . ILE A 1 109 ? 9.329 -12.510 6.494 1.00 97.88 109 ILE A CA 1
ATOM 810 C C . ILE A 1 109 ? 8.042 -12.672 5.679 1.00 97.88 109 ILE A C 1
ATOM 812 O O . ILE A 1 109 ? 7.874 -13.672 4.983 1.00 97.88 109 ILE A O 1
ATOM 816 N N . GLY A 1 110 ? 7.154 -11.675 5.717 1.00 97.69 110 GLY A N 1
ATOM 817 C CA . GLY A 1 110 ? 5.921 -11.683 4.938 1.00 97.69 110 GLY A CA 1
ATOM 818 C C . GLY A 1 110 ? 6.179 -11.792 3.435 1.00 97.69 110 GLY A C 1
ATOM 819 O O . GLY A 1 110 ? 5.494 -12.560 2.770 1.00 97.69 110 GLY A O 1
ATOM 820 N N . ALA A 1 111 ? 7.204 -11.118 2.902 1.00 96.81 111 ALA A N 1
ATOM 821 C CA . ALA A 1 111 ? 7.571 -11.205 1.486 1.00 96.81 111 ALA A CA 1
ATOM 822 C C . ALA A 1 111 ? 8.007 -12.622 1.075 1.00 96.81 111 ALA A C 1
ATOM 824 O O . ALA A 1 111 ? 7.591 -13.112 0.025 1.00 96.81 111 ALA A O 1
ATOM 825 N N . LEU A 1 112 ? 8.787 -13.304 1.924 1.00 94.69 112 LEU A N 1
ATOM 826 C CA . LEU A 1 112 ? 9.198 -14.696 1.701 1.00 94.69 112 LEU A CA 1
ATOM 827 C C . LEU A 1 112 ? 8.008 -15.666 1.723 1.00 94.69 112 LEU A C 1
ATOM 829 O O . LEU A 1 112 ? 7.994 -16.646 0.982 1.00 94.69 112 LEU A O 1
ATOM 833 N N . VAL A 1 113 ? 7.010 -15.393 2.567 1.00 96.19 113 VAL A N 1
ATOM 834 C CA . VAL A 1 113 ? 5.812 -16.235 2.719 1.00 96.19 113 VAL A CA 1
ATOM 835 C C . VAL A 1 113 ? 4.766 -15.954 1.635 1.00 96.19 113 VAL A C 1
ATOM 837 O O . VAL A 1 113 ? 4.056 -16.874 1.227 1.00 96.19 113 VAL A O 1
ATOM 840 N N . LEU A 1 114 ? 4.672 -14.716 1.141 1.00 95.81 114 LEU A N 1
ATOM 841 C CA . LEU A 1 114 ? 3.609 -14.279 0.232 1.00 95.81 114 LEU A CA 1
ATOM 842 C C . LEU A 1 114 ? 3.584 -15.082 -1.076 1.00 95.81 114 LEU A C 1
ATOM 844 O O . LEU A 1 114 ? 2.516 -15.520 -1.495 1.00 95.81 114 LEU A O 1
ATOM 848 N N . GLY A 1 115 ? 4.743 -15.329 -1.693 1.00 91.56 115 GLY A N 1
ATOM 849 C CA . GLY A 1 115 ? 4.840 -16.115 -2.930 1.00 91.56 115 GLY A CA 1
ATOM 850 C C . GLY A 1 115 ? 4.299 -17.546 -2.784 1.00 91.56 115 GLY A C 1
ATOM 851 O O . GLY A 1 115 ? 3.351 -17.907 -3.487 1.00 91.56 115 GLY A O 1
ATOM 852 N N . PRO A 1 116 ? 4.841 -18.363 -1.859 1.00 92.75 116 PRO A N 1
ATOM 853 C CA . PRO A 1 116 ? 4.305 -19.689 -1.554 1.00 92.75 116 PRO A CA 1
ATOM 854 C C . PRO A 1 116 ? 2.821 -19.675 -1.167 1.00 92.75 116 PRO A C 1
ATOM 856 O O . PRO A 1 116 ? 2.065 -20.528 -1.632 1.00 92.75 116 PRO A O 1
ATOM 859 N N . ALA A 1 117 ? 2.382 -18.695 -0.369 1.00 95.44 117 ALA A N 1
ATOM 860 C CA . ALA A 1 117 ? 0.980 -18.557 0.021 1.00 95.44 117 ALA A CA 1
ATOM 861 C C . ALA A 1 117 ? 0.066 -18.298 -1.186 1.00 95.44 117 ALA A C 1
ATOM 863 O O . ALA A 1 117 ? -1.007 -18.889 -1.271 1.00 95.44 117 ALA A O 1
ATOM 864 N N . LEU A 1 118 ? 0.502 -17.478 -2.147 1.00 94.12 118 LEU A N 1
ATOM 865 C CA . LEU A 1 118 ? -0.233 -17.232 -3.388 1.00 94.12 118 LEU A CA 1
ATOM 866 C C . LEU A 1 118 ? -0.319 -18.470 -4.274 1.00 94.12 118 LEU A C 1
ATOM 868 O O . LEU A 1 118 ? -1.383 -18.760 -4.815 1.00 94.12 118 LEU A O 1
ATOM 872 N N . ILE A 1 119 ? 0.779 -19.218 -4.408 1.00 91.88 119 ILE A N 1
ATOM 873 C CA . ILE A 1 119 ? 0.798 -20.464 -5.185 1.00 91.88 119 ILE A CA 1
ATOM 874 C C . ILE A 1 119 ? -0.148 -21.494 -4.564 1.00 91.88 119 ILE A C 1
ATOM 876 O O . ILE A 1 119 ? -0.924 -22.119 -5.288 1.00 91.88 119 ILE A O 1
ATOM 880 N N . LEU A 1 120 ? -0.109 -21.649 -3.238 1.00 93.94 120 LEU A N 1
ATOM 881 C CA . LEU A 1 120 ? -1.017 -22.533 -2.512 1.00 93.94 120 LEU A CA 1
ATOM 882 C C . LEU A 1 120 ? -2.473 -22.075 -2.650 1.00 93.94 120 LEU A C 1
ATOM 884 O O . LEU A 1 120 ? -3.344 -22.887 -2.940 1.00 93.94 120 LEU A O 1
ATOM 888 N N . ALA A 1 121 ? -2.752 -20.781 -2.486 1.00 94.06 121 ALA A N 1
ATOM 889 C CA . ALA A 1 121 ? -4.100 -20.251 -2.651 1.00 94.06 121 ALA A CA 1
ATOM 890 C C . ALA A 1 121 ? -4.622 -20.508 -4.073 1.00 94.06 121 ALA A C 1
ATOM 892 O O . ALA A 1 121 ? -5.714 -21.041 -4.231 1.00 94.06 121 ALA A O 1
ATOM 893 N N . ALA A 1 122 ? -3.828 -20.214 -5.104 1.00 92.50 122 ALA A N 1
ATOM 894 C CA . ALA A 1 122 ? -4.199 -20.450 -6.497 1.00 92.50 122 ALA A CA 1
ATOM 895 C C . ALA A 1 122 ? -4.478 -21.937 -6.790 1.00 92.50 122 ALA A C 1
ATOM 897 O O . ALA A 1 122 ? -5.457 -22.252 -7.478 1.00 92.50 122 ALA A O 1
ATOM 898 N N . SER A 1 123 ? -3.669 -22.851 -6.238 1.00 92.12 123 SER A N 1
ATOM 899 C CA . SER A 1 123 ? -3.829 -24.294 -6.458 1.00 92.12 123 SER A CA 1
ATOM 900 C C . SER A 1 123 ? -5.085 -24.865 -5.797 1.00 92.12 123 SER A C 1
ATOM 902 O O . SER A 1 123 ? -5.717 -25.745 -6.382 1.00 92.12 123 SER A O 1
ATOM 904 N N . LEU A 1 124 ? -5.518 -24.316 -4.654 1.00 94.12 124 LEU A N 1
ATOM 905 C CA . LEU A 1 124 ? -6.794 -24.672 -4.015 1.00 94.12 124 LEU A CA 1
ATOM 906 C C . LEU A 1 124 ? -8.011 -24.351 -4.898 1.00 94.12 124 LEU A C 1
ATOM 908 O O . LEU A 1 124 ? -9.043 -25.006 -4.777 1.00 94.12 124 LEU A O 1
ATOM 912 N N . PHE A 1 125 ? -7.882 -23.389 -5.815 1.00 92.00 125 PHE A N 1
ATOM 913 C CA . PHE A 1 125 ? -8.905 -23.053 -6.811 1.00 92.00 125 PHE A CA 1
ATOM 914 C C . PHE A 1 125 ? -8.665 -23.717 -8.179 1.00 92.00 125 PHE A C 1
ATOM 916 O O . PHE A 1 125 ? -9.337 -23.379 -9.151 1.00 92.00 125 PHE A O 1
ATOM 923 N N . GLY A 1 126 ? -7.713 -24.653 -8.282 1.00 89.94 126 GLY A N 1
ATOM 924 C CA . GLY A 1 126 ? -7.391 -25.344 -9.535 1.00 89.94 126 GLY A CA 1
ATOM 925 C C . GLY A 1 126 ? -6.717 -24.453 -10.583 1.00 89.94 126 GLY A C 1
ATOM 926 O O . GLY A 1 126 ? -6.732 -24.778 -11.769 1.00 89.94 126 GLY A O 1
ATOM 927 N N . THR A 1 127 ? -6.131 -23.328 -10.165 1.00 88.00 127 THR A N 1
ATOM 928 C CA . THR A 1 127 ? -5.459 -22.372 -11.055 1.00 88.00 127 THR A CA 1
ATOM 929 C C . THR A 1 127 ? -3.943 -22.439 -10.891 1.00 88.00 127 THR A C 1
ATOM 931 O O . THR A 1 127 ? -3.419 -22.566 -9.784 1.00 88.00 127 THR A O 1
ATOM 934 N N . ALA A 1 128 ? -3.210 -22.351 -12.000 1.00 84.88 128 ALA A N 1
ATOM 935 C CA . ALA A 1 128 ? -1.760 -22.206 -11.960 1.00 84.88 128 ALA A CA 1
ATOM 936 C C . ALA A 1 128 ? -1.384 -20.728 -11.785 1.00 84.88 128 ALA A C 1
ATOM 938 O O . ALA A 1 128 ? -2.013 -19.856 -12.381 1.00 84.88 128 ALA A O 1
ATOM 939 N N . ALA A 1 129 ? -0.317 -20.445 -11.028 1.00 82.56 129 ALA A N 1
ATOM 940 C CA . ALA A 1 129 ? 0.267 -19.101 -11.000 1.00 82.56 129 ALA A CA 1
ATOM 941 C C . ALA A 1 129 ? 0.625 -18.658 -12.436 1.00 82.56 129 ALA A C 1
ATOM 943 O O . ALA A 1 129 ? 1.329 -19.423 -13.120 1.00 82.56 129 ALA A O 1
ATOM 944 N N . PRO A 1 130 ? 0.139 -17.486 -12.886 1.00 82.94 130 PRO A N 1
ATOM 945 C CA . PRO A 1 130 ? 0.370 -16.992 -14.235 1.00 82.94 130 PRO A CA 1
ATOM 946 C C . PRO A 1 130 ? 1.826 -16.550 -14.413 1.00 82.94 130 PRO A C 1
ATOM 948 O O . PRO A 1 130 ? 2.544 -16.301 -13.441 1.00 82.94 130 PRO A O 1
ATOM 951 N N . ALA A 1 131 ? 2.260 -16.419 -15.666 1.00 75.50 131 ALA A N 1
ATOM 952 C CA . ALA A 1 131 ? 3.465 -15.655 -15.961 1.00 75.50 131 ALA A CA 1
ATOM 953 C C . ALA A 1 131 ? 3.206 -14.187 -15.587 1.00 75.50 131 ALA A C 1
ATOM 955 O O . ALA A 1 131 ? 2.199 -13.607 -15.995 1.00 75.50 131 ALA A O 1
ATOM 956 N N . LEU A 1 132 ? 4.083 -13.611 -14.765 1.00 73.94 132 LEU A N 1
ATOM 957 C CA . LEU A 1 132 ? 3.992 -12.208 -14.377 1.00 73.94 132 LEU A CA 1
ATOM 958 C C . LEU A 1 132 ? 4.870 -11.369 -15.314 1.00 73.94 132 LEU A C 1
ATOM 960 O O . LEU A 1 132 ? 6.030 -11.734 -15.524 1.00 73.94 132 LEU A O 1
ATOM 964 N N . PRO A 1 133 ? 4.371 -10.228 -15.824 1.00 66.38 133 PRO A N 1
ATOM 965 C CA . PRO A 1 133 ? 5.077 -9.415 -16.817 1.00 66.38 133 PRO A CA 1
ATOM 966 C C . PRO A 1 133 ? 6.293 -8.668 -16.246 1.00 66.38 133 PRO A C 1
ATOM 968 O O . PRO A 1 133 ? 6.981 -7.964 -16.974 1.00 66.38 133 PRO A O 1
ATOM 971 N N . LEU A 1 134 ? 6.612 -8.835 -14.957 1.00 65.75 134 LEU A N 1
ATOM 972 C CA . LEU A 1 134 ? 7.772 -8.210 -14.311 1.00 65.75 134 LEU A CA 1
ATOM 973 C C . LEU A 1 134 ? 9.084 -8.501 -15.061 1.00 65.75 134 LEU A C 1
ATOM 975 O O . LEU A 1 134 ? 9.914 -7.609 -15.205 1.00 65.75 134 LEU A O 1
ATOM 979 N N . ASN A 1 135 ? 9.235 -9.711 -15.611 1.00 56.53 135 ASN A N 1
ATOM 980 C CA . ASN A 1 135 ? 10.398 -10.076 -16.428 1.00 56.53 135 ASN A CA 1
ATOM 981 C C . ASN A 1 135 ? 10.326 -9.506 -17.856 1.00 56.53 135 ASN A C 1
ATOM 983 O O . ASN A 1 135 ? 11.358 -9.255 -18.470 1.00 56.53 135 ASN A O 1
ATOM 987 N N . GLU A 1 136 ? 9.122 -9.259 -18.379 1.00 61.97 136 GLU A N 1
ATOM 988 C CA . GLU A 1 136 ? 8.910 -8.638 -19.695 1.00 61.97 136 GLU A CA 1
ATOM 989 C C . GLU A 1 136 ? 9.278 -7.148 -19.688 1.00 61.97 136 GLU A C 1
ATOM 991 O O . GLU A 1 136 ? 9.572 -6.578 -20.737 1.00 61.97 136 GLU A O 1
ATOM 996 N N . TRP A 1 137 ? 9.304 -6.511 -18.513 1.00 59.31 137 TRP A N 1
ATOM 997 C CA . TRP A 1 137 ? 9.726 -5.115 -18.365 1.00 59.31 137 TRP A CA 1
ATOM 998 C C . TRP A 1 137 ? 11.256 -4.953 -18.450 1.00 59.31 137 TRP A C 1
ATOM 1000 O O . TRP A 1 137 ? 11.740 -3.861 -18.761 1.00 59.31 137 TRP A O 1
ATOM 1010 N N . TYR A 1 138 ? 12.023 -6.027 -18.209 1.00 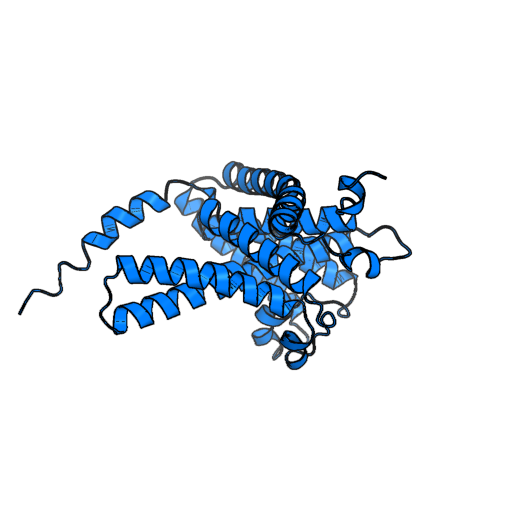60.69 138 TYR A N 1
ATOM 1011 C CA . TYR A 1 138 ? 13.494 -6.032 -18.225 1.00 60.69 138 TYR A CA 1
ATOM 1012 C C . TYR A 1 138 ? 14.073 -7.314 -18.869 1.00 60.69 138 TYR A C 1
ATOM 1014 O O . TYR A 1 138 ? 14.831 -8.032 -18.220 1.00 60.69 138 TYR A O 1
ATOM 1022 N N . PRO A 1 139 ? 13.757 -7.619 -20.143 1.00 56.25 139 PRO A N 1
ATOM 1023 C CA . PRO A 1 139 ? 14.083 -8.913 -20.751 1.00 56.25 139 PRO A CA 1
ATOM 1024 C C . PRO A 1 139 ? 15.586 -9.116 -21.012 1.00 56.25 139 PRO A C 1
ATOM 1026 O O . PRO A 1 139 ? 16.071 -10.240 -20.930 1.00 56.25 139 PRO A O 1
ATOM 1029 N N . ASP A 1 140 ? 16.334 -8.034 -21.266 1.00 60.75 140 ASP A N 1
ATOM 1030 C CA . ASP A 1 140 ? 17.715 -8.105 -21.776 1.00 60.75 140 ASP A CA 1
ATOM 1031 C C . ASP A 1 140 ? 18.778 -7.550 -20.809 1.00 60.75 140 ASP A C 1
ATOM 1033 O O . ASP A 1 140 ? 19.937 -7.355 -21.186 1.00 60.75 140 ASP A O 1
ATOM 1037 N N . ARG A 1 141 ? 18.409 -7.243 -19.559 1.00 64.94 141 ARG A N 1
ATOM 1038 C CA . ARG A 1 141 ? 19.348 -6.700 -18.564 1.00 64.94 141 ARG A CA 1
ATOM 1039 C C . ARG A 1 141 ? 18.982 -7.114 -17.150 1.00 64.94 141 ARG A C 1
ATOM 1041 O O . ARG A 1 141 ? 17.810 -7.117 -16.789 1.00 64.94 141 ARG A O 1
ATOM 1048 N N . ALA A 1 142 ? 20.001 -7.373 -16.332 1.00 75.19 142 ALA A N 1
ATOM 1049 C CA . ALA A 1 142 ? 19.806 -7.454 -14.891 1.00 75.19 142 ALA A CA 1
ATOM 1050 C C . ALA A 1 142 ? 19.159 -6.143 -14.400 1.00 75.19 142 ALA A C 1
ATOM 1052 O O . ALA A 1 142 ? 19.568 -5.066 -14.855 1.00 75.19 142 ALA A O 1
ATOM 1053 N N . PRO A 1 143 ? 18.150 -6.210 -13.516 1.00 81.00 143 PRO A N 1
ATOM 1054 C CA . PRO A 1 143 ? 17.510 -5.011 -12.997 1.00 81.00 143 PRO A CA 1
ATOM 1055 C C . PRO A 1 143 ? 18.538 -4.160 -12.249 1.00 81.00 143 PRO A C 1
ATOM 1057 O O . PRO A 1 143 ? 19.296 -4.658 -11.415 1.00 81.00 143 PRO A O 1
ATOM 1060 N N . ASP A 1 144 ? 18.570 -2.866 -12.558 1.00 87.00 144 ASP A N 1
ATOM 1061 C CA . ASP A 1 144 ? 19.379 -1.909 -11.812 1.00 87.00 144 ASP A CA 1
ATOM 1062 C C . ASP A 1 144 ? 18.697 -1.526 -10.484 1.00 87.00 144 ASP A C 1
ATOM 1064 O O . ASP A 1 144 ? 17.539 -1.859 -10.213 1.00 87.00 144 ASP A O 1
ATOM 1068 N N . LEU A 1 145 ? 19.424 -0.814 -9.618 1.00 89.50 145 LEU A N 1
ATOM 1069 C CA . LEU A 1 145 ? 18.885 -0.369 -8.329 1.00 89.50 145 LEU A CA 1
ATOM 1070 C C . LEU A 1 145 ? 17.670 0.559 -8.486 1.00 89.50 145 LEU A C 1
ATOM 1072 O O . LEU A 1 145 ? 16.813 0.583 -7.602 1.00 89.50 145 LEU A O 1
ATOM 1076 N N . ALA A 1 146 ? 17.571 1.299 -9.595 1.00 90.06 146 ALA A N 1
ATOM 1077 C CA . ALA A 1 146 ? 16.426 2.162 -9.864 1.00 90.06 146 ALA A CA 1
ATOM 1078 C C . ALA A 1 146 ? 15.174 1.328 -10.175 1.00 90.06 146 ALA A C 1
ATOM 1080 O O . ALA A 1 146 ? 14.111 1.617 -9.635 1.00 90.06 146 ALA A O 1
ATOM 1081 N N . ALA A 1 147 ? 15.293 0.249 -10.952 1.00 88.88 147 ALA A N 1
ATOM 1082 C CA . ALA A 1 147 ? 14.210 -0.698 -11.210 1.00 88.88 147 ALA A CA 1
ATOM 1083 C C . ALA A 1 147 ? 13.698 -1.347 -9.916 1.00 88.88 147 ALA A C 1
ATOM 1085 O O . ALA A 1 147 ? 12.490 -1.398 -9.678 1.00 88.88 147 ALA A O 1
ATOM 1086 N N . VAL A 1 148 ? 14.615 -1.780 -9.043 1.00 91.50 148 VAL A N 1
ATOM 1087 C CA . VAL A 1 148 ? 14.258 -2.344 -7.732 1.00 91.50 148 VAL A CA 1
ATOM 1088 C C . VAL A 1 148 ? 13.556 -1.299 -6.861 1.00 91.50 148 VAL A C 1
ATOM 1090 O O . VAL A 1 148 ? 12.497 -1.584 -6.305 1.00 91.50 148 VAL A O 1
ATOM 1093 N N . GLY A 1 149 ? 14.098 -0.079 -6.771 1.00 93.56 149 GLY A N 1
ATOM 1094 C CA . GLY A 1 149 ? 13.496 1.017 -6.006 1.00 93.56 149 GLY A CA 1
ATOM 1095 C C . GLY A 1 149 ? 12.114 1.428 -6.524 1.00 93.56 149 GLY A C 1
ATOM 1096 O O . GLY A 1 149 ? 11.203 1.654 -5.727 1.00 93.56 149 GLY A O 1
ATOM 1097 N N . PHE A 1 150 ? 11.935 1.451 -7.847 1.00 92.94 150 PHE A N 1
ATOM 1098 C CA . PHE A 1 150 ? 10.659 1.727 -8.504 1.00 92.94 150 PHE A CA 1
ATOM 1099 C C . PHE A 1 150 ? 9.600 0.673 -8.154 1.00 92.94 150 PHE A C 1
ATOM 1101 O O . PHE A 1 150 ? 8.500 1.019 -7.733 1.00 92.94 150 PHE A O 1
ATOM 1108 N N . LEU A 1 151 ? 9.925 -0.616 -8.270 1.00 92.06 151 LEU A N 1
ATOM 1109 C CA . LEU A 1 151 ? 8.972 -1.694 -7.988 1.00 92.06 151 LEU A CA 1
ATOM 1110 C C . LEU A 1 151 ? 8.673 -1.842 -6.491 1.00 92.06 151 LEU A C 1
ATOM 1112 O O . LEU A 1 151 ? 7.515 -2.019 -6.103 1.00 92.06 151 LEU A O 1
ATOM 1116 N N . ALA A 1 152 ? 9.701 -1.736 -5.645 1.00 94.69 152 ALA A N 1
ATOM 1117 C CA . ALA A 1 152 ? 9.543 -1.848 -4.201 1.00 94.69 152 ALA A CA 1
ATOM 1118 C C . ALA A 1 152 ? 8.735 -0.678 -3.628 1.00 94.69 152 ALA A C 1
ATOM 1120 O O . ALA A 1 152 ? 7.797 -0.879 -2.856 1.00 94.69 152 ALA A O 1
ATOM 1121 N N . GLY A 1 153 ? 9.069 0.550 -4.025 1.00 96.50 153 GLY A N 1
ATOM 1122 C CA . GLY A 1 153 ? 8.357 1.730 -3.555 1.00 96.50 153 GLY A CA 1
ATOM 1123 C C . GLY A 1 153 ? 6.990 1.936 -4.216 1.00 96.50 153 GLY A C 1
ATOM 1124 O O . GLY A 1 153 ? 6.089 2.475 -3.576 1.00 96.50 153 GLY A O 1
ATOM 1125 N N . GLY A 1 154 ? 6.783 1.421 -5.434 1.00 95.62 154 GLY A N 1
ATOM 1126 C CA . GLY A 1 154 ? 5.458 1.335 -6.057 1.00 95.62 154 GLY A CA 1
ATOM 1127 C C . GLY A 1 154 ? 4.481 0.506 -5.216 1.00 95.62 154 GLY A C 1
ATOM 1128 O O . GLY A 1 154 ? 3.348 0.930 -5.002 1.00 95.62 154 GLY A O 1
ATOM 1129 N N . GLY A 1 155 ? 4.954 -0.595 -4.619 1.00 96.88 155 GLY A N 1
ATOM 1130 C CA . GLY A 1 155 ? 4.163 -1.379 -3.665 1.00 96.88 155 GLY A CA 1
ATOM 1131 C C . GLY A 1 155 ? 3.691 -0.554 -2.459 1.00 96.88 155 GLY A C 1
ATOM 1132 O O . GLY A 1 155 ? 2.547 -0.681 -2.034 1.00 96.88 155 GLY A O 1
ATOM 1133 N N . ALA A 1 156 ? 4.517 0.365 -1.942 1.00 98.12 156 ALA A N 1
ATOM 1134 C CA . ALA A 1 156 ? 4.108 1.253 -0.849 1.00 98.12 156 ALA A CA 1
ATOM 1135 C C . ALA A 1 156 ? 3.012 2.247 -1.274 1.00 98.12 156 ALA A C 1
ATOM 1137 O O . ALA A 1 156 ? 2.058 2.462 -0.523 1.00 98.12 156 ALA A O 1
ATOM 1138 N N . TYR A 1 157 ? 3.111 2.811 -2.482 1.00 98.19 157 TYR A N 1
ATOM 1139 C CA . TYR A 1 157 ? 2.048 3.633 -3.068 1.00 98.19 157 TYR A CA 1
ATOM 1140 C C . TYR A 1 157 ? 0.729 2.856 -3.188 1.00 98.19 157 TYR A C 1
ATOM 1142 O O . TYR A 1 157 ? -0.332 3.362 -2.817 1.00 98.19 157 TYR A O 1
ATOM 1150 N N . GLU A 1 158 ? 0.788 1.606 -3.643 1.00 98.38 158 GLU A N 1
ATOM 1151 C CA . GLU A 1 158 ? -0.382 0.734 -3.764 1.00 98.38 158 GLU A CA 1
ATOM 1152 C C . GLU A 1 158 ? -1.003 0.388 -2.404 1.00 98.38 158 GLU A C 1
ATOM 1154 O O . GLU A 1 158 ? -2.229 0.379 -2.268 1.00 98.38 158 GLU A O 1
ATOM 1159 N N . GLU A 1 159 ? -0.202 0.157 -1.363 1.00 98.56 159 GLU A N 1
ATOM 1160 C CA . GLU A 1 159 ? -0.740 -0.049 -0.014 1.00 98.56 159 GLU A CA 1
ATOM 1161 C C . GLU A 1 159 ? -1.432 1.206 0.540 1.00 98.56 159 GLU A C 1
ATOM 1163 O O . GLU A 1 159 ? -2.509 1.104 1.137 1.00 98.56 159 GLU A O 1
ATOM 1168 N N . LEU A 1 160 ? -0.883 2.400 0.290 1.00 98.38 160 LEU A N 1
ATOM 1169 C CA . LEU A 1 160 ? -1.546 3.653 0.665 1.00 98.38 160 LEU A CA 1
ATOM 1170 C C . LEU A 1 160 ? -2.894 3.817 -0.045 1.00 98.38 160 LEU A C 1
ATOM 1172 O O . LEU A 1 160 ? -3.891 4.148 0.598 1.00 98.38 160 LEU A O 1
ATOM 1176 N N . VAL A 1 161 ? -2.950 3.558 -1.353 1.00 98.44 161 VAL A N 1
ATOM 1177 C CA . VAL A 1 161 ? -4.184 3.733 -2.130 1.00 98.44 161 VAL A CA 1
ATOM 1178 C C . VAL A 1 161 ? -5.223 2.677 -1.788 1.00 98.44 161 VAL A C 1
ATOM 1180 O O . VAL A 1 161 ? -6.362 3.029 -1.496 1.00 98.44 161 VAL A O 1
ATOM 1183 N N . PHE A 1 162 ? -4.873 1.392 -1.811 1.00 98.50 162 PHE A N 1
ATOM 1184 C CA . PHE A 1 162 ? -5.876 0.328 -1.734 1.00 98.50 162 PHE A CA 1
ATOM 1185 C C . PHE A 1 162 ? -6.177 -0.116 -0.303 1.00 98.50 162 PHE A C 1
ATOM 1187 O O . PHE A 1 162 ? -7.322 -0.469 -0.024 1.00 98.50 162 PHE A O 1
ATOM 1194 N N . ARG A 1 163 ? -5.198 -0.086 0.612 1.00 97.81 163 ARG A N 1
ATOM 1195 C CA . ARG A 1 163 ? -5.386 -0.577 1.989 1.00 97.81 163 ARG A CA 1
ATOM 1196 C C . ARG A 1 163 ? -5.683 0.578 2.927 1.00 97.81 163 ARG A C 1
ATOM 1198 O O . ARG A 1 163 ? -6.709 0.566 3.590 1.00 97.81 163 ARG A O 1
ATOM 1205 N N . LEU A 1 164 ? -4.868 1.628 2.945 1.00 97.50 164 LEU A N 1
ATOM 1206 C CA . LEU A 1 164 ? -5.229 2.779 3.773 1.00 97.50 164 LEU A CA 1
ATOM 1207 C C . LEU A 1 164 ? -6.451 3.518 3.201 1.00 97.50 164 LEU A C 1
ATOM 1209 O O . LEU A 1 164 ? -7.386 3.794 3.946 1.00 97.50 164 LEU A O 1
ATOM 1213 N N . GLY A 1 165 ? -6.473 3.807 1.899 1.00 97.69 165 GLY A N 1
ATOM 1214 C CA . GLY A 1 165 ? -7.585 4.506 1.247 1.00 97.69 165 GLY A CA 1
ATOM 1215 C C . GLY A 1 165 ? -8.791 3.609 0.960 1.00 97.69 165 GLY A C 1
ATOM 1216 O O . GLY A 1 165 ? -9.850 3.768 1.564 1.00 97.69 165 GLY A O 1
ATOM 1217 N N . GLY A 1 166 ? -8.636 2.673 0.023 1.00 98.00 166 GLY A N 1
ATOM 1218 C CA . GLY A 1 166 ? -9.717 1.870 -0.551 1.00 98.00 166 GLY A CA 1
ATOM 1219 C C . GLY A 1 166 ? -10.470 1.033 0.479 1.00 98.00 166 GLY A C 1
ATOM 1220 O O . GLY A 1 166 ? -11.693 1.135 0.565 1.00 98.00 166 GLY A O 1
ATOM 1221 N N . PHE A 1 167 ? -9.757 0.254 1.294 1.00 98.50 167 PHE A N 1
ATOM 1222 C CA . PHE A 1 167 ? -10.369 -0.528 2.368 1.00 98.50 167 PHE A CA 1
ATOM 1223 C C . PHE A 1 167 ? -11.114 0.381 3.357 1.00 98.50 167 PHE A C 1
ATOM 1225 O O . PHE A 1 167 ? -12.294 0.149 3.608 1.00 98.50 167 PHE A O 1
ATOM 1232 N N . SER A 1 168 ? -10.481 1.447 3.866 1.00 97.62 168 SER A N 1
ATOM 1233 C CA . SER A 1 168 ? -11.122 2.347 4.840 1.00 97.62 168 SER A CA 1
ATOM 1234 C C . SER A 1 168 ? -12.367 3.023 4.269 1.00 97.62 168 SER A C 1
ATOM 1236 O O . SER A 1 168 ? -13.389 3.109 4.946 1.00 97.62 168 SER A O 1
ATOM 1238 N N . LEU A 1 169 ? -12.314 3.465 3.010 1.00 98.19 169 LEU A N 1
ATOM 1239 C CA . LEU A 1 169 ? -13.452 4.085 2.338 1.00 98.19 169 LEU A CA 1
ATOM 1240 C C . LEU A 1 1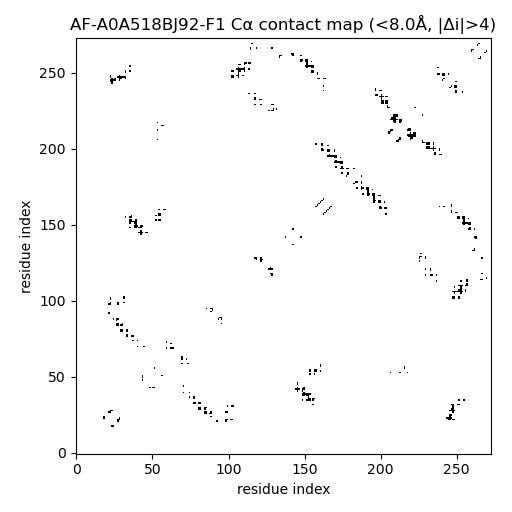69 ? -14.620 3.103 2.202 1.00 98.19 169 LEU A C 1
ATOM 1242 O O . LEU A 1 169 ? -15.740 3.435 2.588 1.00 98.19 169 LEU A O 1
ATOM 1246 N N . VAL A 1 170 ? -14.367 1.893 1.689 1.00 98.56 170 VAL A N 1
ATOM 1247 C CA . VAL A 1 170 ? -15.414 0.872 1.532 1.00 98.56 170 VAL A CA 1
ATOM 1248 C C . VAL A 1 170 ? -15.986 0.478 2.891 1.00 98.56 170 VAL A C 1
ATOM 1250 O O . VAL A 1 170 ? -17.206 0.421 3.035 1.00 98.56 170 VAL A O 1
ATOM 1253 N N . PHE A 1 171 ? -15.133 0.281 3.899 1.00 98.50 171 PHE A N 1
ATOM 1254 C CA . PHE A 1 171 ? -15.563 -0.039 5.257 1.00 98.50 171 PHE A CA 1
ATOM 1255 C C . PHE A 1 171 ? -16.509 1.034 5.807 1.00 98.50 171 PHE A C 1
ATOM 1257 O O . PHE A 1 171 ? -17.615 0.722 6.247 1.00 98.50 171 PHE A O 1
ATOM 1264 N N . LEU A 1 172 ? -16.108 2.309 5.749 1.00 98.25 172 LEU A N 1
ATOM 1265 C CA . LEU A 1 172 ? -16.903 3.415 6.283 1.00 98.25 172 LEU A CA 1
ATOM 1266 C C . LEU A 1 172 ? -18.238 3.563 5.551 1.00 98.25 172 LEU A C 1
ATOM 1268 O O . LEU A 1 172 ? -19.274 3.693 6.203 1.00 98.25 172 LEU A O 1
ATOM 1272 N N . VAL A 1 173 ? -18.227 3.498 4.216 1.00 98.44 173 VAL A N 1
ATOM 1273 C CA . VAL A 1 173 ? -19.442 3.611 3.398 1.00 98.44 173 VAL A CA 1
ATOM 1274 C C . VAL A 1 173 ? -20.400 2.461 3.693 1.00 98.44 173 VAL A C 1
ATOM 1276 O O . VAL A 1 173 ? -21.567 2.706 3.996 1.00 98.44 173 VAL A O 1
ATOM 1279 N N . VAL A 1 174 ? -19.928 1.212 3.659 1.00 98.38 174 VAL A N 1
ATOM 1280 C CA . VAL A 1 174 ? -20.786 0.039 3.884 1.00 98.38 174 VAL A CA 1
ATOM 1281 C C . VAL A 1 174 ? -21.307 0.011 5.318 1.00 98.38 174 VAL A C 1
ATOM 1283 O O . VAL A 1 174 ? -22.509 -0.167 5.515 1.00 98.38 174 VAL A O 1
ATOM 1286 N N . ARG A 1 175 ? -20.454 0.260 6.322 1.00 98.06 175 ARG A N 1
ATOM 1287 C CA . ARG A 1 175 ? -20.883 0.330 7.729 1.00 98.06 175 ARG A CA 1
ATOM 1288 C C . ARG A 1 175 ? -21.970 1.386 7.903 1.00 98.06 175 ARG A C 1
ATOM 1290 O O . ARG A 1 175 ? -22.997 1.097 8.516 1.00 98.06 175 ARG A O 1
ATOM 1297 N N . HIS A 1 176 ? -21.756 2.584 7.353 1.00 97.38 176 HIS A N 1
ATOM 1298 C CA . HIS A 1 176 ? -22.710 3.682 7.461 1.00 97.38 176 HIS A CA 1
ATOM 1299 C C . HIS A 1 176 ? -24.042 3.332 6.796 1.00 97.38 176 HIS A C 1
ATOM 1301 O O . HIS A 1 176 ? -25.078 3.425 7.449 1.00 97.38 176 HIS A O 1
ATOM 1307 N N . LEU A 1 177 ? -24.024 2.840 5.554 1.00 98.00 177 LEU A N 1
ATOM 1308 C CA . LEU A 1 177 ? -25.237 2.442 4.837 1.00 98.00 177 LEU A CA 1
ATOM 1309 C C . LEU A 1 177 ? -26.022 1.358 5.586 1.00 98.00 177 LEU A C 1
ATOM 1311 O O . LEU A 1 177 ? -27.222 1.508 5.795 1.00 98.00 177 LEU A O 1
ATOM 1315 N N . ILE A 1 178 ? -25.359 0.294 6.042 1.00 97.38 178 ILE A N 1
ATOM 1316 C CA . ILE A 1 178 ? -26.028 -0.808 6.748 1.00 97.38 178 ILE A CA 1
ATOM 1317 C C . ILE A 1 178 ? -26.614 -0.333 8.087 1.00 97.38 178 ILE A C 1
ATOM 1319 O O . ILE A 1 178 ? -27.755 -0.669 8.409 1.00 97.38 178 ILE A O 1
ATOM 1323 N N . SER A 1 179 ? -25.885 0.506 8.833 1.00 95.31 179 SER A N 1
ATOM 1324 C CA . SER A 1 179 ? -26.402 1.112 10.069 1.00 95.31 179 SER A CA 1
ATOM 1325 C C . SER A 1 179 ? -27.569 2.076 9.823 1.00 95.31 179 SER A C 1
ATOM 1327 O O . SER A 1 179 ? -28.521 2.093 10.600 1.00 95.31 179 SER A O 1
ATOM 1329 N N . PHE A 1 180 ? -27.546 2.829 8.719 1.00 96.62 180 PHE A N 1
ATOM 1330 C CA . PHE A 1 180 ? -28.609 3.762 8.342 1.00 96.62 180 PHE A CA 1
ATOM 1331 C C . PHE A 1 180 ? -29.942 3.041 8.098 1.00 96.62 180 PHE A C 1
ATOM 1333 O O . PHE A 1 180 ? -30.996 3.548 8.472 1.00 96.62 180 PHE A O 1
ATOM 1340 N N . PHE A 1 181 ? -29.900 1.820 7.555 1.00 97.31 181 PHE A N 1
ATOM 1341 C CA . PHE A 1 181 ? -31.079 0.963 7.386 1.00 97.31 181 PHE A CA 1
ATOM 1342 C C . PHE A 1 181 ? -31.481 0.185 8.654 1.00 97.31 181 PHE A C 1
ATOM 1344 O O . PHE A 1 181 ? -32.315 -0.717 8.586 1.00 97.31 181 PHE A O 1
ATOM 1351 N N . GLY A 1 182 ? -30.930 0.539 9.820 1.00 95.56 182 GLY A N 1
ATOM 1352 C CA . GLY A 1 182 ? -31.369 0.034 11.123 1.00 95.56 182 GLY A CA 1
ATOM 1353 C C . GLY A 1 182 ? -30.764 -1.306 11.544 1.00 95.56 182 GLY A C 1
ATOM 1354 O O . GLY A 1 182 ? -31.232 -1.900 12.515 1.00 95.56 182 GLY A O 1
ATOM 1355 N N . ALA A 1 183 ? -29.737 -1.804 10.848 1.00 95.75 183 ALA A N 1
ATOM 1356 C CA . ALA A 1 183 ? -29.039 -3.009 11.282 1.00 95.75 183 ALA A CA 1
ATOM 1357 C C . ALA A 1 183 ? -28.191 -2.741 12.547 1.00 95.75 183 ALA A C 1
ATOM 1359 O O . ALA A 1 183 ? -27.631 -1.649 12.689 1.00 95.75 183 ALA A O 1
ATOM 1360 N N . PRO A 1 184 ? -28.026 -3.733 13.447 1.00 96.50 184 PRO A N 1
ATOM 1361 C CA . PRO A 1 184 ? -27.152 -3.600 14.611 1.00 96.50 184 PRO A CA 1
ATOM 1362 C C . PRO A 1 184 ? -25.715 -3.248 14.215 1.00 96.50 184 PRO A C 1
ATOM 1364 O O . PRO A 1 184 ? -25.188 -3.778 13.233 1.00 96.50 184 PRO A O 1
ATOM 1367 N N . LEU A 1 185 ? -25.049 -2.410 15.015 1.00 94.12 185 LEU A N 1
ATOM 1368 C CA . LEU A 1 185 ? -23.706 -1.910 14.703 1.00 94.12 185 LEU A CA 1
ATOM 1369 C C . LEU A 1 185 ? -22.680 -3.033 14.513 1.00 94.12 185 LEU A C 1
ATOM 1371 O O . LEU A 1 185 ? -21.842 -2.959 13.617 1.00 94.12 185 LEU A O 1
ATOM 1375 N N . VAL A 1 186 ? -22.784 -4.096 15.311 1.00 95.88 186 VAL A N 1
ATOM 1376 C CA . VAL A 1 186 ? -21.933 -5.288 15.199 1.00 95.88 186 VAL A CA 1
ATOM 1377 C C . VAL A 1 186 ? -22.105 -5.959 13.834 1.00 95.88 186 VAL A C 1
ATOM 1379 O O . VAL A 1 186 ? -21.119 -6.237 13.156 1.00 95.88 186 VAL A O 1
ATOM 1382 N N . ALA A 1 187 ? -23.346 -6.159 13.379 1.00 95.50 187 ALA A N 1
ATOM 1383 C CA . ALA A 1 187 ? -23.616 -6.736 12.062 1.00 95.50 187 ALA A CA 1
ATOM 1384 C C . ALA A 1 187 ? -23.117 -5.818 10.934 1.00 95.50 187 ALA A C 1
ATOM 1386 O O . ALA A 1 187 ? -22.480 -6.288 9.992 1.00 95.50 187 ALA A O 1
ATOM 1387 N N . ALA A 1 188 ? -23.336 -4.504 11.061 1.00 96.75 188 ALA A N 1
ATOM 1388 C CA . ALA A 1 188 ? -22.836 -3.515 10.109 1.00 96.75 188 ALA A CA 1
ATOM 1389 C C . ALA A 1 188 ? -21.303 -3.546 9.994 1.00 96.75 188 ALA A C 1
ATOM 1391 O O . ALA A 1 188 ? -20.778 -3.479 8.885 1.00 96.75 188 ALA A O 1
ATOM 1392 N N . ARG A 1 189 ? -20.590 -3.692 11.121 1.00 95.94 189 ARG A N 1
ATOM 1393 C CA . ARG A 1 189 ? -19.125 -3.828 11.165 1.00 95.94 189 ARG A CA 1
ATOM 1394 C C . ARG A 1 189 ? -18.655 -5.084 10.429 1.00 95.94 189 ARG A C 1
ATOM 1396 O O . ARG A 1 189 ? -17.800 -4.970 9.561 1.00 95.94 189 ARG A O 1
ATOM 1403 N N . TRP A 1 190 ? -19.240 -6.251 10.701 1.00 97.19 190 TRP A N 1
ATOM 1404 C CA . TRP A 1 190 ? -18.852 -7.500 10.027 1.00 97.19 190 TRP A CA 1
ATOM 1405 C C . TRP A 1 190 ? -19.078 -7.459 8.516 1.00 97.19 190 TRP A C 1
ATOM 1407 O O . TRP A 1 190 ? -18.201 -7.849 7.745 1.00 97.19 190 TRP A O 1
ATOM 1417 N N . VAL A 1 191 ? -20.234 -6.950 8.083 1.00 97.75 191 VAL A N 1
ATOM 1418 C CA . VAL A 1 191 ? -20.531 -6.794 6.652 1.00 97.75 191 VAL A CA 1
ATOM 1419 C C . VAL A 1 191 ? -19.552 -5.812 6.005 1.00 97.75 191 VAL A C 1
ATOM 1421 O O . VAL A 1 191 ? -19.055 -6.078 4.912 1.00 97.75 191 VAL A O 1
ATOM 1424 N N . ALA A 1 192 ? -19.236 -4.710 6.687 1.00 98.00 192 ALA A N 1
ATOM 1425 C CA . ALA A 1 192 ? -18.270 -3.728 6.215 1.00 98.00 192 ALA A CA 1
ATOM 1426 C C . ALA A 1 192 ? -16.845 -4.286 6.115 1.00 98.00 192 ALA A C 1
ATOM 1428 O O . ALA A 1 192 ? -16.183 -4.007 5.122 1.00 98.00 192 ALA A O 1
ATOM 1429 N N . GLU A 1 193 ? -16.384 -5.093 7.078 1.00 97.88 193 GLU A N 1
ATOM 1430 C CA . GLU A 1 193 ? -15.076 -5.768 7.016 1.00 97.88 193 GLU A CA 1
ATOM 1431 C C . GLU A 1 193 ? -14.981 -6.665 5.779 1.00 97.88 193 GLU A C 1
ATOM 1433 O O . GLU A 1 193 ? -14.073 -6.507 4.965 1.00 97.88 193 GLU A O 1
ATOM 1438 N N . VAL A 1 194 ? -15.957 -7.560 5.579 1.00 98.25 194 VAL A N 1
ATOM 1439 C CA . VAL A 1 194 ? -15.962 -8.474 4.425 1.00 98.25 194 VAL A CA 1
ATOM 1440 C C . VAL A 1 194 ? -16.010 -7.691 3.112 1.00 98.25 194 VAL A C 1
ATOM 1442 O O . VAL A 1 194 ? -15.229 -7.964 2.195 1.00 98.25 194 VAL A O 1
ATOM 1445 N N . ALA A 1 195 ? -16.891 -6.692 3.023 1.00 98.44 195 ALA A N 1
ATOM 1446 C CA . ALA A 1 195 ? -17.018 -5.857 1.835 1.00 98.44 195 ALA A CA 1
ATOM 1447 C C . ALA A 1 195 ? -15.741 -5.053 1.552 1.00 98.44 195 ALA A C 1
ATOM 1449 O O . ALA A 1 195 ? -15.336 -4.950 0.397 1.00 98.44 195 ALA A O 1
ATOM 1450 N N . ALA A 1 196 ? -15.081 -4.519 2.580 1.00 98.50 196 ALA A N 1
ATOM 1451 C CA . ALA A 1 196 ? -13.839 -3.769 2.440 1.00 98.50 196 ALA A CA 1
ATOM 1452 C C . ALA A 1 196 ? -12.668 -4.668 2.035 1.00 98.50 196 ALA A C 1
ATOM 1454 O O . ALA A 1 196 ? -11.902 -4.298 1.142 1.00 98.50 196 ALA A O 1
ATOM 1455 N N . THR A 1 197 ? -12.553 -5.866 2.613 1.00 98.50 197 THR A N 1
ATOM 1456 C CA . THR A 1 197 ? -11.526 -6.847 2.237 1.00 98.50 197 THR A CA 1
ATOM 1457 C C . THR A 1 197 ? -11.674 -7.279 0.783 1.00 98.50 197 THR A C 1
ATOM 1459 O O . THR A 1 197 ? -10.720 -7.179 0.013 1.00 98.50 197 THR A O 1
ATOM 1462 N N . VAL A 1 198 ? -12.871 -7.709 0.377 1.00 98.62 198 VAL A N 1
ATOM 1463 C CA . VAL A 1 198 ? -13.108 -8.161 -1.003 1.00 98.62 198 VAL A CA 1
ATOM 1464 C C . VAL A 1 198 ? -13.041 -6.983 -1.975 1.00 98.62 198 VAL A C 1
ATOM 1466 O O . VAL A 1 198 ? -12.385 -7.068 -3.010 1.00 98.62 198 VAL A O 1
ATOM 1469 N N . GLY A 1 199 ? -13.677 -5.864 -1.632 1.00 98.56 199 GLY A N 1
ATOM 1470 C CA . GLY A 1 199 ? -13.744 -4.671 -2.470 1.00 98.56 199 GLY A CA 1
ATOM 1471 C C . GLY A 1 199 ? -12.372 -4.057 -2.735 1.00 98.56 199 GLY A C 1
ATOM 1472 O O . GLY A 1 199 ? -12.042 -3.795 -3.889 1.00 98.56 199 GLY A O 1
ATOM 1473 N N . SER A 1 200 ? -11.537 -3.879 -1.706 1.00 98.50 200 SER A N 1
ATOM 1474 C CA . SER A 1 200 ? -10.175 -3.351 -1.886 1.00 98.50 200 SER A CA 1
ATOM 1475 C C . SER A 1 200 ? -9.279 -4.299 -2.689 1.00 98.50 200 SER A C 1
ATOM 1477 O O . SER A 1 200 ? -8.526 -3.827 -3.538 1.00 98.50 200 SER A O 1
ATOM 1479 N N . ALA A 1 201 ? -9.400 -5.619 -2.502 1.00 98.62 201 ALA A N 1
ATOM 1480 C CA . ALA A 1 201 ? -8.659 -6.609 -3.286 1.00 98.62 201 ALA A CA 1
ATOM 1481 C C . ALA A 1 201 ? -9.068 -6.616 -4.770 1.00 98.62 201 ALA A C 1
ATOM 1483 O O . ALA A 1 201 ? -8.211 -6.686 -5.652 1.00 98.62 201 ALA A O 1
ATOM 1484 N N . VAL A 1 202 ? -10.367 -6.494 -5.060 1.00 98.62 202 VAL A N 1
ATOM 1485 C CA . VAL A 1 202 ? -10.883 -6.387 -6.434 1.00 98.62 202 VAL A CA 1
ATOM 1486 C C . VAL A 1 202 ? -10.466 -5.069 -7.083 1.00 98.62 202 VAL A C 1
ATOM 1488 O O . VAL A 1 202 ? -10.064 -5.073 -8.244 1.00 98.62 202 VAL A O 1
ATOM 1491 N N . LEU A 1 203 ? -10.511 -3.950 -6.351 1.00 98.06 203 LEU A N 1
ATOM 1492 C CA . LEU A 1 203 ? -10.024 -2.657 -6.845 1.00 98.06 203 LEU A CA 1
ATOM 1493 C C . LEU A 1 203 ? -8.525 -2.710 -7.161 1.00 98.06 203 LEU A C 1
ATOM 1495 O O . LEU A 1 203 ? -8.120 -2.291 -8.242 1.00 98.06 203 LEU A O 1
ATOM 1499 N N . PHE A 1 204 ? -7.724 -3.281 -6.260 1.00 98.12 204 PHE A N 1
ATOM 1500 C CA . PHE A 1 204 ? -6.295 -3.513 -6.470 1.00 98.12 204 PHE A CA 1
ATOM 1501 C C . PHE A 1 204 ? -6.034 -4.305 -7.759 1.00 98.12 204 PHE A C 1
ATOM 1503 O O . PHE A 1 204 ? -5.248 -3.875 -8.605 1.00 98.12 204 PHE A O 1
ATOM 1510 N N . ALA A 1 205 ? -6.746 -5.417 -7.956 1.00 97.56 205 ALA A N 1
ATOM 1511 C CA . ALA A 1 205 ? -6.630 -6.224 -9.166 1.00 97.56 205 ALA A CA 1
ATOM 1512 C C . ALA A 1 205 ? -7.066 -5.467 -10.424 1.00 97.56 205 ALA A C 1
ATOM 1514 O O . ALA A 1 205 ? -6.376 -5.514 -11.439 1.00 97.56 205 ALA A O 1
ATOM 1515 N N . ALA A 1 206 ? -8.183 -4.740 -10.366 1.00 97.31 206 ALA A N 1
ATOM 1516 C CA . ALA A 1 206 ? -8.701 -3.986 -11.502 1.00 97.31 206 ALA A CA 1
ATOM 1517 C C . ALA A 1 206 ? -7.697 -2.935 -11.993 1.00 97.31 206 ALA A C 1
ATOM 1519 O O . ALA A 1 206 ? -7.480 -2.828 -13.197 1.00 97.31 206 ALA A O 1
ATOM 1520 N N . PHE A 1 207 ? -7.040 -2.215 -11.079 1.00 96.19 207 PHE A N 1
ATOM 1521 C CA . PHE A 1 207 ? -6.078 -1.155 -11.402 1.00 96.19 207 PHE A CA 1
ATOM 1522 C C . PHE A 1 207 ? -4.769 -1.650 -12.040 1.00 96.19 207 PHE A C 1
ATOM 1524 O O . PHE A 1 207 ? -3.971 -0.828 -12.478 1.00 96.19 207 PHE A O 1
ATOM 1531 N N . HIS A 1 208 ? -4.560 -2.962 -12.163 1.00 94.06 208 HIS A N 1
ATOM 1532 C CA . HIS A 1 208 ? -3.473 -3.516 -12.976 1.00 94.06 208 HIS A CA 1
ATOM 1533 C C . HIS A 1 208 ? -3.821 -3.594 -14.472 1.00 94.06 208 HIS A C 1
ATOM 1535 O O . HIS A 1 208 ? -2.933 -3.767 -15.306 1.00 94.06 208 HIS A O 1
ATOM 1541 N N . PHE A 1 209 ? -5.098 -3.443 -14.836 1.00 94.81 209 PHE A N 1
ATOM 1542 C CA . PHE A 1 209 ? -5.573 -3.603 -16.208 1.00 94.81 209 PHE A CA 1
ATOM 1543 C C . PHE A 1 209 ? -5.975 -2.281 -16.850 1.00 94.81 209 PHE A C 1
ATOM 1545 O O . PHE A 1 209 ? -6.609 -1.425 -16.229 1.00 94.81 209 PHE A O 1
ATOM 1552 N N . GLU A 1 210 ? -5.708 -2.168 -18.153 1.00 93.44 210 GLU A N 1
ATOM 1553 C CA . GLU A 1 210 ? -5.987 -0.970 -18.954 1.00 93.44 210 GLU A CA 1
ATOM 1554 C C . GLU A 1 210 ? -7.454 -0.519 -18.866 1.00 93.44 210 GLU A C 1
ATOM 1556 O O . GLU A 1 210 ? -7.748 0.679 -18.850 1.00 93.44 210 GLU A O 1
ATOM 1561 N N . LEU A 1 211 ? -8.388 -1.470 -18.744 1.00 93.38 211 LEU A N 1
ATOM 1562 C CA . LEU A 1 211 ? -9.818 -1.187 -18.607 1.00 93.38 211 LEU A CA 1
ATOM 1563 C C . LEU A 1 211 ? -10.115 -0.223 -17.446 1.00 93.38 211 LEU A C 1
ATOM 1565 O O . LEU A 1 211 ? -10.964 0.660 -17.594 1.00 93.38 211 LEU A O 1
ATOM 1569 N N . ALA A 1 212 ? -9.413 -0.374 -16.320 1.0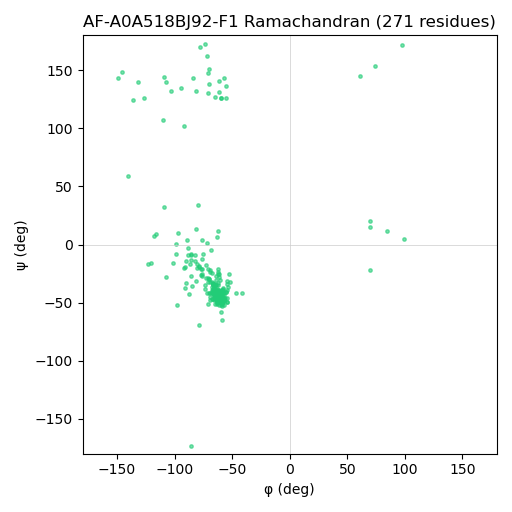0 94.25 212 ALA A N 1
ATOM 1570 C CA . ALA A 1 212 ? -9.634 0.424 -15.118 1.00 94.25 212 ALA A CA 1
ATOM 1571 C C . ALA A 1 212 ? -8.789 1.699 -15.067 1.00 94.25 212 ALA A C 1
ATOM 1573 O O . ALA A 1 212 ? -9.082 2.569 -14.255 1.00 94.25 212 ALA A O 1
ATOM 1574 N N . THR A 1 213 ? -7.760 1.832 -15.905 1.00 93.62 213 THR A N 1
ATOM 1575 C CA . THR A 1 213 ? -6.740 2.885 -15.760 1.00 93.62 213 THR A CA 1
ATOM 1576 C C . THR A 1 213 ? -6.633 3.823 -16.952 1.00 93.62 213 THR A C 1
ATOM 1578 O O . THR A 1 213 ? -6.070 4.908 -16.823 1.00 93.62 213 THR A O 1
ATOM 1581 N N . ARG A 1 214 ? -7.182 3.456 -18.116 1.00 92.00 214 ARG A N 1
ATOM 1582 C CA . ARG A 1 214 ? -7.071 4.254 -19.352 1.00 92.00 214 ARG A CA 1
ATOM 1583 C C . ARG A 1 214 ? -7.534 5.706 -19.202 1.00 92.00 214 ARG A C 1
ATOM 1585 O O . ARG A 1 214 ? -6.994 6.595 -19.849 1.00 92.00 214 ARG A O 1
ATOM 1592 N N . TRP A 1 215 ? -8.516 5.959 -18.337 1.00 89.50 215 TRP A N 1
ATOM 1593 C CA . TRP A 1 215 ? -9.051 7.300 -18.077 1.00 89.50 215 TRP A CA 1
ATOM 1594 C C . TRP A 1 215 ? -8.084 8.184 -17.273 1.00 89.50 215 TRP A C 1
ATOM 1596 O O . TRP A 1 215 ? -8.211 9.403 -17.308 1.00 89.50 215 TRP A O 1
ATOM 1606 N N . LEU A 1 216 ? -7.092 7.581 -16.611 1.00 88.94 216 LEU A N 1
ATOM 1607 C CA . LEU A 1 216 ? -5.970 8.258 -15.953 1.00 88.94 216 LEU A CA 1
ATOM 1608 C C . LEU A 1 216 ? -4.775 8.472 -16.900 1.00 88.94 216 LEU A C 1
ATOM 1610 O O . LEU A 1 216 ? -3.722 8.927 -16.466 1.00 88.94 216 LEU A O 1
ATOM 1614 N N . GLY A 1 217 ? -4.900 8.111 -18.184 1.00 84.88 217 GLY A N 1
ATOM 1615 C CA . GLY A 1 217 ? -3.795 8.173 -19.145 1.00 84.88 217 GLY A CA 1
ATOM 1616 C C . GLY A 1 217 ? -2.695 7.134 -18.896 1.00 84.88 217 GLY A C 1
ATOM 1617 O O . GLY A 1 217 ? -1.607 7.255 -19.457 1.00 84.88 217 GLY A O 1
ATOM 1618 N N . TRP A 1 218 ? -2.962 6.113 -18.073 1.00 85.25 218 TRP A N 1
ATOM 1619 C CA . TRP A 1 218 ? -2.016 5.044 -17.756 1.00 85.25 218 TRP A CA 1
ATOM 1620 C C . TRP A 1 218 ? -2.351 3.762 -18.523 1.00 85.25 218 TRP A C 1
ATOM 1622 O O . TRP A 1 218 ? -3.502 3.310 -18.538 1.00 85.25 218 TRP A O 1
ATOM 1632 N N . ARG A 1 219 ? -1.331 3.168 -19.150 1.00 85.25 219 ARG A N 1
ATOM 1633 C CA . ARG A 1 219 ? -1.455 1.927 -19.923 1.00 85.25 219 ARG A CA 1
ATOM 1634 C C . ARG A 1 219 ? -1.174 0.738 -19.014 1.00 85.25 219 ARG A C 1
ATOM 1636 O O . ARG A 1 219 ? -0.018 0.470 -18.709 1.00 85.25 219 ARG A O 1
ATOM 1643 N N . GLY A 1 220 ? -2.243 0.072 -18.594 1.00 86.06 220 GLY A N 1
ATOM 1644 C CA . GLY A 1 220 ? -2.160 -1.192 -17.872 1.00 86.06 220 GLY A CA 1
ATOM 1645 C C . GLY A 1 220 ? -2.068 -2.396 -18.787 1.00 86.06 220 GLY A C 1
ATOM 1646 O O . GLY A 1 220 ? -1.986 -2.266 -20.009 1.00 86.06 220 GLY A O 1
ATOM 1647 N N . ASP A 1 221 ? -2.132 -3.572 -18.178 1.00 88.62 221 ASP A N 1
ATOM 1648 C CA . ASP A 1 221 ? -2.145 -4.827 -18.914 1.00 88.62 221 ASP A CA 1
ATOM 1649 C C . ASP A 1 221 ? -3.466 -5.016 -19.672 1.00 88.62 221 ASP A C 1
ATOM 1651 O O . ASP A 1 221 ? -4.542 -4.584 -19.237 1.00 88.62 221 ASP A O 1
ATOM 1655 N N . ALA A 1 222 ? -3.404 -5.743 -20.790 1.00 91.94 222 ALA A N 1
ATOM 1656 C CA . ALA A 1 222 ? -4.599 -6.314 -21.398 1.00 91.94 222 ALA A CA 1
ATOM 1657 C C . ALA A 1 222 ? -5.266 -7.289 -20.413 1.00 91.94 222 ALA A C 1
ATOM 1659 O O . ALA A 1 222 ? -4.580 -8.042 -19.715 1.00 91.94 222 ALA A O 1
ATOM 1660 N N . PHE A 1 223 ? -6.602 -7.280 -20.364 1.00 94.19 223 PHE A N 1
ATOM 1661 C CA . PHE A 1 223 ? -7.345 -8.120 -19.428 1.00 94.19 223 PHE A CA 1
ATOM 1662 C C . PHE A 1 223 ? -7.051 -9.607 -19.646 1.00 94.19 223 PHE A C 1
ATOM 1664 O O . PHE A 1 223 ? -7.229 -10.133 -20.742 1.00 94.19 223 PHE A O 1
ATOM 1671 N N . ASP A 1 224 ? -6.647 -10.276 -18.568 1.00 93.38 224 ASP A N 1
ATOM 1672 C CA . ASP A 1 224 ? -6.463 -11.719 -18.492 1.00 93.38 224 ASP A CA 1
ATOM 1673 C C . ASP A 1 224 ? -7.072 -12.217 -17.178 1.00 93.38 224 ASP A C 1
ATOM 1675 O O . ASP A 1 224 ? -6.721 -11.737 -16.099 1.00 93.38 224 ASP A O 1
ATOM 1679 N N . ALA A 1 225 ? -8.000 -13.171 -17.263 1.00 93.62 225 ALA A N 1
ATOM 1680 C CA . ALA A 1 225 ? -8.752 -13.633 -16.098 1.00 93.62 225 ALA A CA 1
ATOM 1681 C C . ALA A 1 225 ? -7.860 -14.332 -15.056 1.00 93.62 225 ALA A C 1
ATOM 1683 O O . ALA A 1 225 ? -8.101 -14.191 -13.857 1.00 93.62 225 ALA A O 1
ATOM 1684 N N . GLY A 1 226 ? -6.818 -15.047 -15.497 1.00 92.75 226 GLY A N 1
ATOM 1685 C CA . GLY A 1 226 ? -5.875 -15.732 -14.611 1.00 92.75 226 GLY A CA 1
ATOM 1686 C C . GLY A 1 226 ? -5.026 -14.746 -13.810 1.00 92.75 226 GLY A C 1
ATOM 1687 O O . GLY A 1 226 ? -4.937 -14.857 -12.586 1.00 92.75 226 GLY A O 1
ATOM 1688 N N . ARG A 1 227 ? -4.465 -13.728 -14.474 1.00 92.44 227 ARG A N 1
ATOM 1689 C CA . ARG A 1 227 ? -3.754 -12.620 -13.816 1.00 92.44 227 ARG A CA 1
ATOM 1690 C C . ARG A 1 227 ? -4.675 -11.798 -12.927 1.00 92.44 227 ARG A C 1
ATOM 1692 O O . ARG A 1 227 ? -4.278 -11.443 -11.822 1.00 92.44 227 ARG A O 1
ATOM 1699 N N . PHE A 1 228 ? -5.911 -11.541 -13.355 1.00 95.75 228 PHE A N 1
ATOM 1700 C CA . PHE A 1 228 ? -6.878 -10.824 -12.527 1.00 95.75 228 PHE A CA 1
ATOM 1701 C C . PHE A 1 228 ? -7.146 -11.578 -11.225 1.00 95.75 228 PHE A C 1
ATOM 1703 O O . PHE A 1 228 ? -7.025 -11.002 -10.146 1.00 95.75 228 PHE A O 1
ATOM 1710 N N . PHE A 1 229 ? -7.428 -12.879 -11.312 1.00 96.19 229 PHE A N 1
ATOM 1711 C CA . PHE A 1 229 ? -7.635 -13.717 -10.135 1.00 96.19 229 PHE A CA 1
ATOM 1712 C C . PHE A 1 229 ? -6.390 -13.780 -9.238 1.00 96.19 229 PHE A C 1
ATOM 1714 O O . PHE A 1 229 ? -6.506 -13.656 -8.019 1.00 96.19 229 PHE A O 1
ATOM 1721 N N . TRP A 1 230 ? -5.196 -13.882 -9.830 1.00 94.62 230 TRP A N 1
ATOM 1722 C CA . TRP A 1 230 ? -3.930 -13.810 -9.097 1.00 94.62 230 TRP A CA 1
ATOM 1723 C C . TRP A 1 230 ? -3.789 -12.504 -8.302 1.00 94.62 230 TRP A C 1
ATOM 1725 O O . TRP A 1 230 ? -3.473 -12.541 -7.111 1.00 94.62 230 TRP A O 1
ATOM 1735 N N . TYR A 1 231 ? -4.081 -11.355 -8.919 1.00 96.25 231 TYR A N 1
ATOM 1736 C CA . TYR A 1 231 ? -4.053 -10.070 -8.224 1.00 96.25 231 TYR A CA 1
ATOM 1737 C C . TYR A 1 231 ? -5.139 -9.955 -7.150 1.00 96.25 231 TYR A C 1
ATOM 1739 O O . TYR A 1 231 ? -4.874 -9.367 -6.103 1.00 96.25 231 TYR A O 1
ATOM 1747 N N . VAL A 1 232 ? -6.323 -10.551 -7.341 1.00 98.25 232 VAL A N 1
ATOM 1748 C CA . VAL A 1 232 ? -7.354 -10.611 -6.289 1.00 98.25 232 VAL A CA 1
ATOM 1749 C C . VAL A 1 232 ? -6.841 -11.399 -5.082 1.00 98.25 232 VAL A C 1
ATOM 1751 O O . VAL A 1 232 ? -6.952 -10.915 -3.956 1.00 98.25 232 VAL A O 1
ATOM 1754 N N . LEU A 1 233 ? -6.227 -12.570 -5.287 1.00 97.88 233 LEU A N 1
ATOM 1755 C CA . LEU A 1 233 ? -5.639 -13.354 -4.194 1.00 97.88 233 LEU A CA 1
ATOM 1756 C C . LEU A 1 233 ? -4.521 -12.582 -3.474 1.00 97.88 233 LEU A C 1
ATOM 1758 O O . LEU A 1 233 ? -4.488 -12.563 -2.242 1.00 97.88 233 LEU A O 1
ATOM 1762 N N . ALA A 1 234 ? -3.650 -11.892 -4.216 1.00 97.50 234 ALA A N 1
ATOM 1763 C CA . ALA A 1 234 ? -2.624 -11.019 -3.637 1.00 97.50 234 ALA A CA 1
ATOM 1764 C C . ALA A 1 234 ? -3.233 -9.870 -2.831 1.00 97.50 234 ALA A C 1
ATOM 1766 O O . ALA A 1 234 ? -2.806 -9.616 -1.704 1.00 97.50 234 ALA A O 1
ATOM 1767 N N . GLY A 1 235 ? -4.280 -9.236 -3.357 1.00 98.50 235 GLY A N 1
ATOM 1768 C CA . GLY A 1 235 ? -5.054 -8.215 -2.661 1.00 98.50 235 GLY A CA 1
ATOM 1769 C C . GLY A 1 235 ? -5.640 -8.723 -1.342 1.00 98.50 235 GLY A C 1
ATOM 1770 O O . GLY A 1 235 ? -5.491 -8.056 -0.320 1.00 98.50 235 GLY A O 1
ATOM 1771 N N . LEU A 1 236 ? -6.234 -9.921 -1.335 1.00 98.56 236 LEU A N 1
ATOM 1772 C CA . LEU A 1 236 ? -6.814 -10.542 -0.139 1.00 98.56 236 LEU A CA 1
ATOM 1773 C C . LEU A 1 236 ? -5.754 -10.864 0.922 1.00 98.56 236 LEU A C 1
ATOM 1775 O O . LEU A 1 236 ? -5.944 -10.528 2.092 1.00 98.56 236 LEU A O 1
ATOM 1779 N N . LEU A 1 237 ? -4.629 -11.472 0.531 1.00 98.25 237 LEU A N 1
ATOM 1780 C CA . LEU A 1 237 ? -3.541 -11.800 1.461 1.00 98.25 237 LEU A CA 1
ATOM 1781 C C . LEU A 1 237 ? -2.901 -10.539 2.053 1.00 98.25 237 LEU A C 1
ATOM 1783 O O . LEU A 1 237 ? -2.668 -10.473 3.261 1.00 98.25 237 LEU A O 1
ATOM 1787 N N . LEU A 1 238 ? -2.674 -9.514 1.229 1.00 98.38 238 LEU A N 1
ATOM 1788 C CA . LEU A 1 238 ? -2.169 -8.222 1.696 1.00 98.38 238 LEU A CA 1
ATOM 1789 C C . LEU A 1 238 ? -3.195 -7.497 2.576 1.00 98.38 238 LEU A C 1
ATOM 1791 O O . LEU A 1 238 ? -2.806 -6.876 3.559 1.00 98.38 238 LEU A O 1
ATOM 1795 N N . CYS A 1 239 ? -4.498 -7.620 2.301 1.00 98.06 239 CYS A N 1
ATOM 1796 C CA . CYS A 1 239 ? -5.541 -7.087 3.178 1.00 98.06 239 CYS A CA 1
ATOM 1797 C C . CYS A 1 239 ? -5.555 -7.796 4.541 1.00 98.06 239 CYS A C 1
ATOM 1799 O O . CYS A 1 239 ? -5.662 -7.133 5.573 1.00 98.06 239 CYS A O 1
ATOM 1801 N N . ALA A 1 240 ? -5.413 -9.124 4.565 1.00 96.88 240 ALA A N 1
ATOM 1802 C CA . ALA A 1 240 ? -5.305 -9.881 5.810 1.00 96.88 240 ALA A CA 1
ATOM 1803 C C . ALA A 1 240 ? -4.066 -9.451 6.613 1.00 96.88 240 ALA A C 1
ATOM 1805 O O . ALA A 1 240 ? -4.153 -9.217 7.820 1.00 96.88 240 ALA A O 1
ATOM 1806 N N . LEU A 1 241 ? -2.926 -9.268 5.938 1.00 96.69 241 LEU A N 1
ATOM 1807 C CA . LEU A 1 241 ? -1.698 -8.782 6.562 1.00 96.69 241 LEU A CA 1
ATOM 1808 C C . LEU A 1 241 ? -1.846 -7.349 7.089 1.00 96.69 241 LEU A C 1
ATOM 1810 O O . LEU A 1 241 ? -1.464 -7.079 8.226 1.00 96.69 241 LEU A O 1
ATOM 1814 N N . PHE A 1 242 ? -2.452 -6.452 6.309 1.00 97.12 242 PHE A N 1
ATOM 1815 C CA . PHE A 1 242 ? -2.768 -5.084 6.718 1.00 97.12 242 PHE A CA 1
ATOM 1816 C C . PHE A 1 242 ? -3.646 -5.062 7.973 1.00 97.12 242 PHE A C 1
ATOM 1818 O O . PHE A 1 242 ? -3.308 -4.375 8.936 1.00 97.12 242 PHE A O 1
ATOM 1825 N N . ARG A 1 243 ? -4.726 -5.854 8.009 1.00 94.69 243 ARG A N 1
ATOM 1826 C CA . ARG A 1 243 ? -5.617 -5.921 9.178 1.00 94.69 243 ARG A CA 1
ATOM 1827 C C . ARG A 1 243 ? -4.941 -6.524 10.403 1.00 94.69 243 ARG A C 1
ATOM 1829 O O . ARG A 1 243 ? -5.232 -6.087 11.511 1.00 94.69 243 ARG A O 1
ATOM 1836 N N . TRP A 1 244 ? -4.042 -7.491 10.219 1.00 93.81 244 TRP A N 1
ATOM 1837 C CA . TRP A 1 244 ? -3.389 -8.181 11.333 1.00 93.81 244 TRP A CA 1
ATOM 1838 C C . TRP A 1 244 ? -2.159 -7.450 11.885 1.00 93.81 244 TRP A C 1
ATOM 1840 O O . TRP A 1 244 ? -1.882 -7.523 13.087 1.00 93.81 244 TRP A O 1
ATOM 1850 N N . ARG A 1 245 ? -1.383 -6.796 11.014 1.00 95.06 245 ARG A N 1
ATOM 1851 C CA . ARG A 1 245 ? -0.052 -6.252 11.336 1.00 95.06 245 ARG A CA 1
ATOM 1852 C C . ARG A 1 245 ? 0.102 -4.757 11.087 1.00 95.06 245 ARG A C 1
ATOM 1854 O O . ARG A 1 245 ? 1.027 -4.174 11.646 1.00 95.06 245 ARG A O 1
ATOM 1861 N N . GLY A 1 246 ? -0.795 -4.147 10.318 1.00 95.88 246 GLY A N 1
ATOM 1862 C CA . GLY A 1 246 ? -0.781 -2.724 9.996 1.00 95.88 246 GLY A CA 1
ATOM 1863 C C . GLY A 1 246 ? -0.137 -2.394 8.647 1.00 95.88 246 GLY A C 1
ATOM 1864 O O . GLY A 1 246 ? 0.470 -3.232 7.976 1.00 95.88 246 GLY A O 1
ATOM 1865 N N . LEU A 1 247 ? -0.268 -1.121 8.266 1.00 97.75 247 LEU A N 1
ATOM 1866 C CA . LEU A 1 247 ? 0.162 -0.572 6.975 1.00 97.75 247 LEU A CA 1
ATOM 1867 C C . LEU A 1 247 ? 1.646 -0.800 6.675 1.00 97.75 247 LEU A C 1
ATOM 1869 O O . LEU A 1 247 ? 1.994 -1.203 5.569 1.00 97.75 247 LEU A O 1
ATOM 1873 N N . GLY A 1 248 ? 2.518 -0.546 7.653 1.00 97.69 248 GLY A N 1
ATOM 1874 C CA . GLY A 1 248 ? 3.962 -0.628 7.442 1.00 97.69 248 GLY A CA 1
ATOM 1875 C C . GLY A 1 248 ? 4.402 -2.033 7.035 1.00 97.69 248 GLY A C 1
ATOM 1876 O O . GLY A 1 248 ? 5.135 -2.191 6.064 1.00 97.69 248 GLY A O 1
ATOM 1877 N N . VAL A 1 249 ? 3.908 -3.062 7.732 1.00 98.25 249 VAL A N 1
ATOM 1878 C CA . VAL A 1 249 ? 4.261 -4.460 7.435 1.00 98.25 249 VAL A CA 1
ATOM 1879 C C . VAL A 1 249 ? 3.733 -4.867 6.060 1.00 98.25 249 VAL A C 1
ATOM 1881 O O . VAL A 1 249 ? 4.485 -5.449 5.284 1.00 98.25 249 VAL A O 1
ATOM 1884 N N . ALA A 1 250 ? 2.493 -4.497 5.718 1.00 98.44 250 ALA A N 1
ATOM 1885 C CA . ALA A 1 250 ? 1.928 -4.765 4.395 1.00 98.44 250 ALA A CA 1
ATOM 1886 C C . ALA A 1 250 ? 2.757 -4.122 3.266 1.00 98.44 250 ALA A C 1
ATOM 1888 O O . ALA A 1 250 ? 3.093 -4.801 2.296 1.00 98.44 250 ALA A O 1
ATOM 1889 N N . ALA A 1 251 ? 3.167 -2.859 3.428 1.00 98.50 251 ALA A N 1
ATOM 1890 C CA . ALA A 1 251 ? 3.968 -2.137 2.437 1.00 98.50 251 ALA A CA 1
ATOM 1891 C C . ALA A 1 251 ? 5.360 -2.744 2.244 1.00 98.50 251 ALA A C 1
ATOM 1893 O O . ALA A 1 251 ? 5.797 -2.925 1.109 1.00 98.50 251 ALA A O 1
ATOM 1894 N N . TRP A 1 252 ? 6.043 -3.110 3.333 1.00 98.56 252 TRP A N 1
ATOM 1895 C CA . TRP A 1 252 ? 7.340 -3.781 3.244 1.00 98.56 252 TRP A CA 1
ATOM 1896 C C . TRP A 1 252 ? 7.222 -5.187 2.655 1.00 98.56 252 TRP A C 1
ATOM 1898 O O . TRP A 1 252 ? 8.042 -5.550 1.816 1.00 98.56 252 TRP A O 1
ATOM 1908 N N . THR A 1 253 ? 6.197 -5.961 3.021 1.00 98.69 253 THR A N 1
ATOM 1909 C CA . THR A 1 253 ? 5.938 -7.272 2.408 1.00 98.69 253 THR A CA 1
ATOM 1910 C C . THR A 1 253 ? 5.698 -7.159 0.911 1.00 98.69 253 THR A C 1
ATOM 1912 O O . THR A 1 253 ? 6.327 -7.880 0.142 1.00 98.69 253 THR A O 1
ATOM 1915 N N . HIS A 1 254 ? 4.839 -6.236 0.487 1.00 98.25 254 HIS A N 1
ATOM 1916 C CA . HIS A 1 254 ? 4.545 -6.035 -0.923 1.00 98.25 254 HIS A CA 1
ATOM 1917 C C . HIS A 1 254 ? 5.777 -5.539 -1.694 1.00 98.25 254 HIS A C 1
ATOM 1919 O O . HIS A 1 254 ? 6.181 -6.148 -2.685 1.00 98.25 254 HIS A O 1
ATOM 1925 N N . GLY A 1 255 ? 6.431 -4.482 -1.211 1.00 97.56 255 GLY A N 1
ATOM 1926 C CA . GLY A 1 255 ? 7.598 -3.910 -1.876 1.00 97.56 255 GLY A CA 1
ATOM 1927 C C . GLY A 1 255 ? 8.758 -4.901 -1.999 1.00 97.56 255 GLY A C 1
ATOM 1928 O O . GLY A 1 255 ? 9.348 -5.038 -3.071 1.00 97.56 255 GLY A O 1
ATOM 1929 N N . LEU A 1 256 ? 9.059 -5.649 -0.932 1.00 97.38 256 LEU A N 1
ATOM 1930 C CA . LEU A 1 256 ? 10.113 -6.666 -0.961 1.00 97.38 256 LEU A CA 1
ATOM 1931 C C . LEU A 1 256 ? 9.731 -7.884 -1.807 1.00 97.38 256 LEU A C 1
ATOM 1933 O O . LEU A 1 256 ? 10.609 -8.461 -2.444 1.00 97.38 256 LEU A O 1
ATOM 1937 N N . PHE A 1 257 ? 8.450 -8.257 -1.866 1.00 95.50 257 PHE A N 1
ATOM 1938 C CA . PHE A 1 257 ? 7.984 -9.294 -2.784 1.00 95.50 257 PHE A CA 1
ATOM 1939 C C . PHE A 1 257 ? 8.211 -8.877 -4.244 1.00 95.50 257 PHE A C 1
ATOM 1941 O O . PHE A 1 257 ? 8.795 -9.642 -5.011 1.00 95.50 257 PHE A O 1
ATOM 1948 N N . ASN A 1 258 ? 7.865 -7.640 -4.613 1.00 92.88 258 ASN A N 1
ATOM 1949 C CA . ASN A 1 258 ? 8.115 -7.112 -5.959 1.00 92.88 258 ASN A CA 1
ATOM 1950 C C . ASN A 1 258 ? 9.617 -7.053 -6.281 1.00 92.88 258 ASN A C 1
ATOM 1952 O O . ASN A 1 258 ? 10.034 -7.438 -7.375 1.00 92.88 258 ASN A O 1
ATOM 1956 N N . ALA A 1 259 ? 10.440 -6.630 -5.315 1.00 92.25 259 ALA A N 1
ATOM 1957 C CA . ALA A 1 259 ? 11.896 -6.642 -5.446 1.00 92.25 259 ALA A CA 1
ATOM 1958 C C . ALA A 1 259 ? 12.448 -8.064 -5.650 1.00 92.25 259 ALA A C 1
ATOM 1960 O O . ALA A 1 259 ? 13.291 -8.286 -6.516 1.00 92.25 259 ALA A O 1
ATOM 1961 N N . ALA A 1 260 ? 11.959 -9.046 -4.892 1.00 90.31 260 ALA A N 1
ATOM 1962 C CA . ALA A 1 260 ? 12.378 -10.436 -5.033 1.00 90.31 260 ALA A CA 1
ATOM 1963 C C . ALA A 1 260 ? 11.987 -11.009 -6.405 1.00 90.31 260 ALA A C 1
ATOM 1965 O O . ALA A 1 260 ? 12.799 -11.672 -7.051 1.00 90.31 260 ALA A O 1
ATOM 1966 N N . MET A 1 261 ? 10.774 -10.705 -6.875 1.00 85.94 261 MET A N 1
ATOM 1967 C CA . MET A 1 261 ? 10.281 -11.128 -8.185 1.00 85.94 261 MET A CA 1
ATOM 1968 C C . MET A 1 261 ? 11.179 -10.635 -9.324 1.00 85.94 261 MET A C 1
ATOM 1970 O O . MET A 1 261 ? 11.567 -11.443 -10.167 1.00 85.94 261 MET A O 1
ATOM 1974 N N . ILE A 1 262 ? 11.551 -9.348 -9.332 1.00 85.25 262 ILE A N 1
ATOM 1975 C CA . ILE A 1 262 ? 12.405 -8.795 -10.395 1.00 85.25 262 ILE A CA 1
ATOM 1976 C C . ILE A 1 262 ? 13.852 -9.300 -10.311 1.00 85.25 262 ILE A C 1
ATOM 1978 O O . ILE A 1 262 ? 14.518 -9.450 -11.330 1.00 85.25 262 ILE A O 1
ATOM 1982 N N . LEU A 1 263 ? 14.330 -9.635 -9.109 1.00 85.69 263 LEU A N 1
ATOM 1983 C CA . LEU A 1 263 ? 15.636 -10.269 -8.896 1.00 85.69 263 LEU A CA 1
ATOM 1984 C C . LEU A 1 263 ? 15.648 -11.769 -9.248 1.00 85.69 263 LEU A C 1
ATOM 1986 O O . LEU A 1 263 ? 16.668 -12.433 -9.067 1.00 85.69 263 LEU A O 1
ATOM 1990 N N . GLY A 1 264 ? 14.537 -12.306 -9.760 1.00 77.31 264 GLY A N 1
ATOM 1991 C CA . GLY A 1 264 ? 14.452 -13.666 -10.282 1.00 77.31 264 GLY A CA 1
ATOM 1992 C C . GLY A 1 264 ? 13.855 -14.694 -9.322 1.00 77.31 264 GLY A C 1
ATOM 1993 O O . GLY A 1 264 ? 13.765 -15.858 -9.696 1.00 77.31 264 GLY A O 1
ATOM 1994 N N . ALA A 1 265 ? 13.368 -14.315 -8.136 1.00 75.69 265 ALA A N 1
ATOM 1995 C CA . ALA A 1 265 ? 12.707 -15.230 -7.192 1.00 75.69 265 ALA A CA 1
ATOM 1996 C C . ALA A 1 265 ? 11.234 -15.534 -7.560 1.00 75.69 265 ALA A C 1
ATOM 1998 O O . ALA A 1 265 ? 10.376 -15.682 -6.690 1.00 75.69 265 ALA A O 1
ATOM 1999 N N . GLY A 1 266 ? 10.921 -15.592 -8.857 1.00 64.44 266 GLY A N 1
ATOM 2000 C CA . GLY A 1 266 ? 9.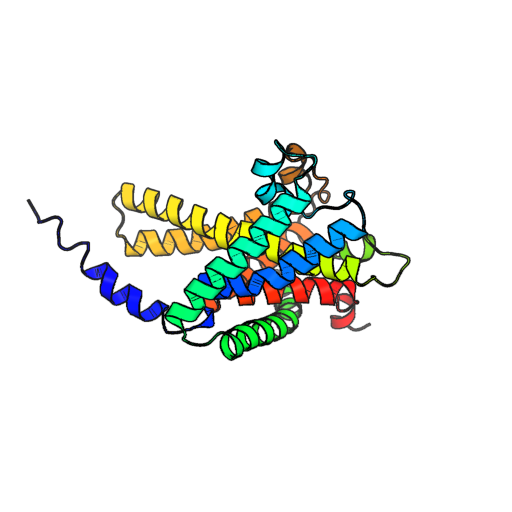563 -15.814 -9.351 1.00 64.44 266 GLY A CA 1
ATOM 2001 C C . GLY A 1 266 ? 9.059 -17.256 -9.191 1.00 64.44 266 GLY A C 1
ATOM 2002 O O . GLY A 1 266 ? 9.841 -18.161 -8.896 1.00 64.44 266 GLY A O 1
ATOM 2003 N N . PRO A 1 267 ? 7.763 -17.521 -9.469 1.00 58.97 267 PRO A N 1
ATOM 2004 C CA . PRO A 1 267 ? 7.164 -18.858 -9.378 1.00 58.97 267 PRO A CA 1
ATOM 2005 C C . PRO A 1 267 ? 7.910 -19.949 -10.160 1.00 58.97 267 PRO A C 1
ATOM 2007 O O . PRO A 1 267 ? 7.822 -21.118 -9.799 1.00 58.97 267 PRO A O 1
ATOM 2010 N N . GLY A 1 268 ? 8.660 -19.584 -11.207 1.00 59.19 268 GLY A N 1
ATOM 2011 C CA . GLY A 1 268 ? 9.516 -20.512 -11.953 1.00 59.19 268 GLY A CA 1
ATOM 2012 C C . GLY A 1 268 ? 10.633 -21.135 -11.110 1.00 59.19 268 GLY A C 1
ATOM 2013 O O . GLY A 1 268 ? 10.941 -22.305 -11.300 1.00 59.19 268 GLY A O 1
ATOM 2014 N N . VAL A 1 269 ? 11.176 -20.411 -10.124 1.00 58.41 269 VAL A N 1
ATOM 2015 C CA . VAL A 1 269 ? 12.194 -20.942 -9.197 1.00 58.41 269 VAL A CA 1
ATOM 2016 C C . VAL A 1 269 ? 11.577 -21.913 -8.189 1.00 58.41 269 VAL A C 1
ATOM 2018 O O . VAL A 1 269 ? 12.193 -22.911 -7.832 1.00 58.41 269 VAL A O 1
ATOM 2021 N N . LEU A 1 270 ? 10.338 -21.657 -7.759 1.00 54.06 270 LEU A N 1
ATOM 2022 C CA . LEU A 1 270 ? 9.632 -22.496 -6.782 1.00 54.06 270 LEU A CA 1
ATOM 2023 C C . LEU A 1 270 ? 9.046 -23.776 -7.383 1.00 54.06 270 LEU A C 1
ATOM 2025 O O . LEU A 1 270 ? 8.710 -24.695 -6.640 1.00 54.06 270 LEU A O 1
ATOM 2029 N N . ARG A 1 271 ? 8.891 -23.840 -8.709 1.00 54.19 271 ARG A N 1
ATOM 2030 C CA . ARG A 1 271 ? 8.313 -25.011 -9.375 1.00 54.19 271 ARG A CA 1
ATOM 2031 C C . ARG A 1 271 ? 9.301 -26.156 -9.569 1.00 54.19 271 ARG A C 1
ATOM 2033 O O . ARG A 1 271 ? 8.831 -27.270 -9.756 1.00 54.19 271 ARG A O 1
ATOM 2040 N N . GLY A 1 272 ? 10.612 -25.909 -9.462 1.00 46.75 272 GLY A N 1
ATOM 2041 C CA . GLY A 1 272 ? 11.626 -26.872 -9.893 1.00 46.75 272 GLY A CA 1
ATOM 2042 C C . GLY A 1 272 ? 11.500 -27.149 -11.398 1.00 46.75 272 GLY A C 1
ATOM 2043 O O . GLY A 1 272 ? 10.413 -27.105 -11.969 1.00 46.75 272 GLY A O 1
ATOM 2044 N N . HIS A 1 273 ? 12.615 -27.371 -12.077 1.00 44.62 273 HIS A N 1
ATOM 2045 C CA . HIS A 1 273 ? 12.550 -27.973 -13.407 1.00 44.62 273 HIS A CA 1
ATOM 2046 C C . HIS A 1 273 ? 12.175 -29.450 -13.294 1.00 44.62 273 HIS A C 1
ATOM 2048 O O . HIS A 1 273 ? 12.653 -30.090 -12.328 1.00 44.62 273 HIS A O 1
#

Mean predicted aligned error: 7.1 Å

pLDDT: mean 87.12, std 16.52, range [38.47, 98.69]

Organism: NCBI:txid2528011